Protein AF-A0A8H2VFP5-F1 (afdb_monomer_lite)

Organism: NCBI:txid61262

Foldseek 3Di:
DDDDDDDDDDDDDVVVVVVVVVVVVVVVVVVVVVVVLVVVVVVCVVPPLDFLVNVDVDLVVLLLVLLCLPVVLVVVLVVLVVVLVVCVVPDDPVVNVVSVVVSVVVVVVSVVVSVVCLDLVVVVVPDDLVLLLLLLVLLLVQLAEPDQQSQQVSLSVSCVVCVVVVHRDNRGGSVSSVVNLVVVVVVVVVVVVPPPDDDDDDDPDCVVVVVVVVVSVVVSVVSSVSSVVSHVVSHVVVCCVVCVVPDD

Structure (mmCIF, N/CA/C/O backbone):
data_AF-A0A8H2VFP5-F1
#
_entry.id   AF-A0A8H2VFP5-F1
#
loop_
_atom_site.group_PDB
_atom_site.id
_atom_site.type_symbol
_atom_site.label_atom_id
_atom_site.label_alt_id
_atom_site.label_comp_id
_atom_site.label_asym_id
_atom_site.label_entity_id
_atom_site.label_seq_id
_atom_site.pdbx_PDB_ins_code
_atom_site.Cartn_x
_atom_site.Cartn_y
_atom_site.Cartn_z
_atom_site.occupancy
_atom_site.B_iso_or_equiv
_atom_site.auth_seq_id
_atom_site.auth_comp_id
_atom_site.auth_asym_id
_atom_site.auth_atom_id
_atom_site.pdbx_PDB_model_num
ATOM 1 N N . MET A 1 1 ? -13.101 -4.170 85.183 1.00 39.44 1 MET A N 1
ATOM 2 C CA . MET A 1 1 ? -14.458 -3.636 84.950 1.00 39.44 1 MET A CA 1
ATOM 3 C C . MET A 1 1 ? -14.388 -2.781 83.682 1.00 39.44 1 MET A C 1
ATOM 5 O O . MET A 1 1 ? -13.974 -1.637 83.766 1.00 39.44 1 MET A O 1
ATOM 9 N N . LEU A 1 2 ? -14.623 -3.378 82.505 1.00 38.62 2 LEU A N 1
ATOM 10 C CA . LEU A 1 2 ? -14.540 -2.730 81.182 1.00 38.62 2 LEU A CA 1
ATOM 11 C C . LEU A 1 2 ? -15.666 -3.282 80.283 1.00 38.62 2 LEU A C 1
ATOM 13 O O . LEU A 1 2 ? -15.687 -4.472 79.986 1.00 38.62 2 LEU A O 1
ATOM 17 N N . GLN A 1 3 ? -16.590 -2.410 79.884 1.00 40.25 3 GLN A N 1
ATOM 18 C CA . GLN A 1 3 ? -17.643 -2.539 78.858 1.00 40.25 3 GLN A CA 1
ATOM 19 C C . GLN A 1 3 ? -17.802 -1.114 78.279 1.00 40.25 3 GLN A C 1
ATOM 21 O O . GLN A 1 3 ? -17.609 -0.165 79.032 1.00 40.25 3 GLN A O 1
ATOM 26 N N . HIS A 1 4 ? -18.133 -0.797 77.027 1.00 37.12 4 HIS A N 1
ATOM 27 C CA . HIS A 1 4 ? -18.522 -1.498 75.799 1.00 37.12 4 HIS A CA 1
ATOM 28 C C . HIS A 1 4 ? -18.382 -0.442 74.665 1.00 37.12 4 HIS A C 1
ATOM 30 O O . HIS A 1 4 ? -18.707 0.720 74.901 1.00 37.12 4 HIS A O 1
ATOM 36 N N . PHE A 1 5 ? -17.972 -0.809 73.444 1.00 35.81 5 PHE A N 1
ATOM 37 C CA . PHE A 1 5 ? -18.136 0.021 72.228 1.00 35.81 5 PHE A CA 1
ATOM 38 C C . PHE A 1 5 ? -19.158 -0.645 71.282 1.00 35.81 5 PHE A C 1
ATOM 40 O O . PHE A 1 5 ? -19.151 -1.878 71.203 1.00 35.81 5 PHE A O 1
ATOM 47 N N . PRO A 1 6 ? -20.020 0.107 70.562 1.00 47.69 6 PRO A N 1
ATOM 48 C CA . PRO A 1 6 ? -21.011 -0.468 69.656 1.00 47.69 6 PRO A CA 1
ATOM 49 C C . PRO A 1 6 ? -20.512 -0.600 68.206 1.00 47.69 6 PRO A C 1
ATOM 51 O O . PRO A 1 6 ? -19.750 0.217 67.693 1.00 47.69 6 PRO A O 1
ATOM 54 N N . SER A 1 7 ? -21.007 -1.656 67.558 1.00 43.38 7 SER A N 1
ATOM 55 C CA . SER A 1 7 ? -20.805 -2.062 66.163 1.00 43.38 7 SER A CA 1
ATOM 56 C C . SER A 1 7 ? -21.656 -1.234 65.190 1.00 43.38 7 SER A C 1
ATOM 58 O O . SER A 1 7 ? -22.862 -1.098 65.390 1.00 43.38 7 SER A O 1
ATOM 60 N N . ASN A 1 8 ? -21.049 -0.755 64.099 1.00 36.66 8 ASN A N 1
ATOM 61 C CA . ASN A 1 8 ? -21.721 -0.066 62.994 1.00 36.66 8 ASN A CA 1
ATOM 62 C C . ASN A 1 8 ? -21.822 -0.999 61.776 1.00 36.66 8 ASN A C 1
ATOM 64 O O . ASN A 1 8 ? -20.822 -1.304 61.128 1.00 36.66 8 ASN A O 1
ATOM 68 N N . HIS A 1 9 ? -23.039 -1.432 61.441 1.00 48.41 9 HIS A N 1
ATOM 69 C CA . HIS A 1 9 ? -23.325 -2.233 60.251 1.00 48.41 9 HIS A CA 1
ATOM 70 C C . HIS A 1 9 ? -24.479 -1.582 59.479 1.00 48.41 9 HIS A C 1
ATOM 72 O O . HIS A 1 9 ? -25.646 -1.764 59.819 1.00 48.41 9 HIS A O 1
ATOM 78 N N . LYS A 1 10 ? -24.147 -0.755 58.477 1.00 51.56 10 LYS A N 1
ATOM 79 C CA . LYS A 1 10 ? -25.115 -0.166 57.531 1.00 51.56 10 LYS A CA 1
ATOM 80 C C . LYS A 1 10 ? -24.419 0.390 56.276 1.00 51.56 10 LYS A C 1
ATOM 82 O O . LYS A 1 10 ? -24.431 1.586 56.030 1.00 51.56 10 LYS A O 1
ATOM 87 N N . ILE A 1 11 ? -23.788 -0.477 55.481 1.00 49.22 11 ILE A N 1
ATOM 88 C CA . ILE A 1 11 ? -23.289 -0.134 54.132 1.00 49.22 11 ILE A CA 1
ATOM 89 C C . ILE A 1 11 ? -23.421 -1.371 53.229 1.00 49.22 11 ILE A C 1
ATOM 91 O O . ILE A 1 11 ? -22.439 -2.048 52.962 1.00 49.22 11 ILE A O 1
ATOM 95 N N . THR A 1 12 ? -24.630 -1.743 52.801 1.00 55.09 12 THR A N 1
ATOM 96 C CA . THR A 1 12 ? -24.794 -2.862 51.838 1.00 55.09 12 THR A CA 1
ATOM 97 C C . THR A 1 12 ? -25.926 -2.693 50.823 1.00 55.09 12 THR A C 1
ATOM 99 O O . THR A 1 12 ? -26.028 -3.498 49.901 1.00 55.09 12 THR A O 1
ATOM 102 N N . THR A 1 13 ? -26.752 -1.648 50.910 1.00 52.16 13 THR A N 1
ATOM 103 C CA . THR A 1 13 ? -27.878 -1.450 49.978 1.00 52.16 13 THR A CA 1
ATOM 104 C C . THR A 1 13 ? -27.520 -0.602 48.755 1.00 52.16 13 THR A C 1
ATOM 106 O O . THR A 1 13 ? -27.843 -1.004 47.643 1.00 52.16 13 THR A O 1
ATOM 109 N N . HIS A 1 14 ? -26.745 0.480 48.900 1.00 44.78 14 HIS A N 1
ATOM 110 C CA . HIS A 1 14 ? -26.392 1.345 47.758 1.00 44.78 14 HIS A CA 1
ATOM 111 C C . HIS A 1 14 ? -25.425 0.719 46.739 1.00 44.78 14 HIS A C 1
ATOM 113 O O . HIS A 1 14 ? -25.418 1.104 45.572 1.00 44.78 14 HIS A O 1
ATOM 119 N N . GLN A 1 15 ? -24.632 -0.273 47.146 1.00 46.81 15 GLN A N 1
ATOM 120 C CA . GLN A 1 15 ? -23.657 -0.912 46.258 1.00 46.81 15 GLN A CA 1
ATOM 121 C C . GLN A 1 15 ? -24.295 -1.979 45.350 1.00 46.81 15 GLN A C 1
ATOM 123 O O . GLN A 1 15 ? -23.784 -2.249 44.268 1.00 46.81 15 GLN A O 1
ATOM 128 N N . LYS A 1 16 ? -25.439 -2.559 45.744 1.00 48.28 16 LYS A N 1
ATOM 129 C CA . LYS A 1 16 ? -26.161 -3.544 44.919 1.00 48.28 16 LYS A CA 1
ATOM 130 C C . LYS A 1 16 ? -26.950 -2.901 43.778 1.00 48.28 16 LYS A C 1
ATOM 132 O O . LYS A 1 16 ? -27.070 -3.502 42.716 1.00 48.28 16 LYS A O 1
ATOM 137 N N . GLU A 1 17 ? -27.433 -1.678 43.971 1.00 45.59 17 GLU A N 1
ATOM 138 C CA . GLU A 1 17 ? -28.228 -0.959 42.970 1.00 45.59 17 GLU A CA 1
ATOM 139 C C . GLU A 1 17 ? -27.354 -0.427 41.820 1.00 45.59 17 GLU A C 1
ATOM 141 O O . GLU A 1 17 ? -27.678 -0.619 40.651 1.00 45.59 17 GLU A O 1
ATOM 146 N N . GLN A 1 18 ? -26.162 0.094 42.136 1.00 45.50 18 GLN A N 1
ATOM 147 C CA . GLN A 1 18 ? -25.155 0.517 41.149 1.00 45.50 18 GLN A CA 1
ATOM 148 C C . GLN A 1 18 ? -24.670 -0.646 40.260 1.00 45.50 18 GLN A C 1
ATOM 150 O O . GLN A 1 18 ? -24.521 -0.493 39.049 1.00 45.50 18 GLN A O 1
ATOM 155 N N . VAL A 1 19 ? -24.484 -1.839 40.839 1.00 51.81 19 VAL A N 1
ATOM 156 C CA . VAL A 1 19 ? -24.064 -3.039 40.090 1.00 51.81 19 VAL A CA 1
ATOM 157 C C . VAL A 1 19 ? -25.188 -3.570 39.191 1.00 51.81 19 VAL A C 1
ATOM 159 O O . VAL A 1 19 ? -24.910 -4.090 38.112 1.00 51.81 19 VAL A O 1
ATOM 162 N N . SER A 1 20 ? -26.454 -3.411 39.588 1.00 48.25 20 SER A N 1
ATOM 163 C CA . SER A 1 20 ? -27.600 -3.813 38.763 1.00 48.25 20 SER A CA 1
ATOM 164 C C . SER A 1 20 ? -27.795 -2.896 37.550 1.00 48.25 20 SER A C 1
ATOM 166 O O . SER A 1 20 ? -28.119 -3.383 36.470 1.00 48.25 20 SER A O 1
ATOM 168 N N . ILE A 1 21 ? -27.546 -1.591 37.702 1.00 51.03 21 ILE A N 1
ATOM 169 C CA . ILE A 1 21 ? -27.658 -0.609 36.611 1.00 51.03 21 ILE A CA 1
ATOM 170 C C . ILE A 1 21 ? -26.512 -0.779 35.597 1.00 51.03 21 ILE A C 1
ATOM 172 O O . ILE A 1 21 ? -26.757 -0.766 34.392 1.00 51.03 21 ILE A O 1
ATOM 176 N N . MET A 1 22 ? -25.277 -1.044 36.051 1.00 46.91 22 MET A N 1
ATOM 177 C CA . MET A 1 22 ? -24.158 -1.334 35.137 1.00 46.91 22 MET A CA 1
ATOM 178 C C . MET A 1 22 ? -24.343 -2.639 34.348 1.00 46.91 22 MET A C 1
ATOM 180 O O . MET A 1 22 ? -23.910 -2.727 33.202 1.00 46.91 22 MET A O 1
ATOM 184 N N . ARG A 1 23 ? -25.000 -3.650 34.932 1.00 46.84 23 ARG A N 1
ATOM 185 C CA . ARG A 1 23 ? -25.252 -4.933 34.256 1.00 46.84 23 ARG A CA 1
ATOM 186 C C . ARG A 1 23 ? -26.380 -4.840 33.214 1.00 46.84 23 ARG A C 1
ATOM 188 O O . ARG A 1 23 ? -26.333 -5.563 32.226 1.00 46.84 23 ARG A O 1
ATOM 195 N N . GLY A 1 24 ? -27.340 -3.925 33.394 1.00 38.25 24 GLY A N 1
ATOM 196 C CA . GLY A 1 24 ? -28.383 -3.624 32.401 1.00 38.25 24 GLY A CA 1
ATOM 197 C C . GLY A 1 24 ? -27.848 -2.897 31.162 1.00 38.25 24 GLY A C 1
ATOM 198 O O . GLY A 1 24 ? -28.145 -3.299 30.041 1.00 38.25 24 GLY A O 1
ATOM 199 N N . LEU A 1 25 ? -26.965 -1.909 31.356 1.00 42.28 25 LEU A N 1
ATOM 200 C CA . LEU A 1 25 ? -26.347 -1.149 30.258 1.00 42.28 25 LEU A CA 1
ATOM 201 C C . LEU A 1 25 ? -25.412 -2.002 29.380 1.00 42.28 25 LEU A C 1
ATOM 203 O O . LEU A 1 25 ? -25.297 -1.753 28.182 1.00 42.28 25 LEU A O 1
ATOM 207 N N . GLY A 1 26 ? -24.776 -3.031 29.950 1.00 41.88 26 GLY A N 1
ATOM 208 C CA . GLY A 1 26 ? -23.944 -3.975 29.196 1.00 41.88 26 GLY A CA 1
ATOM 209 C C . GLY A 1 26 ? -24.741 -4.882 28.250 1.00 41.88 26 GLY A C 1
ATOM 210 O O . GLY A 1 26 ? -24.273 -5.164 27.149 1.00 41.88 26 GLY A O 1
ATOM 211 N N . HIS A 1 27 ? -25.951 -5.298 28.642 1.00 39.31 27 HIS A N 1
ATOM 212 C CA . HIS A 1 27 ? -26.815 -6.110 27.780 1.00 39.31 27 HIS A CA 1
ATOM 213 C C . HIS A 1 27 ? -27.454 -5.278 26.666 1.00 39.31 27 HIS A C 1
ATOM 215 O O . HIS A 1 27 ? -27.370 -5.671 25.507 1.00 39.31 27 HIS A O 1
ATOM 221 N N . GLU A 1 28 ? -27.964 -4.080 26.966 1.00 40.19 28 GLU A N 1
ATOM 222 C CA . GLU A 1 28 ? -28.538 -3.202 25.936 1.00 40.19 28 GLU A CA 1
ATOM 223 C C . GLU A 1 28 ? -27.498 -2.765 24.891 1.00 40.19 28 GLU A C 1
ATOM 225 O O . GLU A 1 28 ? -27.787 -2.753 23.695 1.00 40.19 28 GLU A O 1
ATOM 230 N N . GLN A 1 29 ? -26.258 -2.469 25.296 1.00 42.03 29 GLN A N 1
ATOM 231 C CA . GLN A 1 29 ? -25.208 -2.060 24.358 1.00 42.03 29 GLN A CA 1
ATOM 232 C C . GLN A 1 29 ? -24.648 -3.236 23.536 1.00 42.03 29 GLN A C 1
ATOM 234 O O . GLN A 1 29 ? -24.283 -3.047 22.374 1.00 42.03 29 GLN A O 1
ATOM 239 N N . SER A 1 30 ? -24.630 -4.452 24.095 1.00 42.50 30 SER A N 1
ATOM 240 C CA . SER A 1 30 ? -24.251 -5.672 23.369 1.00 42.50 30 SER A CA 1
ATOM 241 C C . SER A 1 30 ? -25.317 -6.090 22.354 1.00 42.50 30 SER A C 1
ATOM 243 O O . SER A 1 30 ? -24.980 -6.417 21.217 1.00 42.50 30 SER A O 1
ATOM 245 N N . ASP A 1 31 ? -26.596 -6.010 22.721 1.00 42.53 31 ASP A N 1
ATOM 246 C CA . ASP A 1 31 ? -27.710 -6.404 21.853 1.00 42.53 31 ASP A CA 1
ATOM 247 C C . ASP A 1 31 ? -27.933 -5.384 20.728 1.00 42.53 31 ASP A C 1
ATOM 249 O O . ASP A 1 31 ? -28.207 -5.757 19.586 1.00 42.53 31 ASP A O 1
ATOM 253 N N . THR A 1 32 ? -27.702 -4.096 21.001 1.00 47.38 32 THR A N 1
ATOM 254 C CA . THR A 1 32 ? -27.737 -3.043 19.973 1.00 47.38 32 THR A CA 1
ATOM 255 C C . THR A 1 32 ? -26.552 -3.155 19.010 1.00 47.38 32 THR A C 1
ATOM 257 O O . THR A 1 32 ? -26.725 -2.965 17.809 1.00 47.38 32 THR A O 1
ATOM 260 N N . SER A 1 33 ? -25.360 -3.524 19.499 1.00 51.31 33 SER A N 1
ATOM 261 C CA . SER A 1 33 ? -24.173 -3.741 18.660 1.00 51.31 33 SER A CA 1
ATOM 262 C C . SER A 1 33 ? -24.307 -4.996 17.793 1.00 51.31 33 SER A C 1
ATOM 264 O O . SER A 1 33 ? -24.060 -4.938 16.593 1.00 51.31 33 SER A O 1
ATOM 266 N N . ALA A 1 34 ? -24.793 -6.109 18.352 1.00 50.34 34 ALA A N 1
ATOM 267 C CA . ALA A 1 34 ? -25.038 -7.341 17.604 1.00 50.34 34 ALA A CA 1
ATOM 268 C C . ALA A 1 34 ? -26.151 -7.172 16.556 1.00 50.34 34 ALA A C 1
ATOM 270 O O . ALA A 1 34 ? -26.013 -7.646 15.430 1.00 50.34 34 ALA A O 1
ATOM 271 N N . SER A 1 35 ? -27.223 -6.447 16.890 1.00 45.66 35 SER A N 1
ATOM 272 C CA . SER A 1 35 ? -28.327 -6.167 15.965 1.00 45.66 35 SER A CA 1
ATOM 273 C C . SER A 1 35 ? -27.927 -5.169 14.869 1.00 45.66 35 SER A C 1
ATOM 275 O O . SER A 1 35 ? -28.267 -5.368 13.705 1.00 45.66 35 SER A O 1
ATOM 277 N N . ALA A 1 36 ? -27.113 -4.154 15.186 1.00 54.25 36 ALA A N 1
ATOM 278 C CA . ALA A 1 36 ? -26.527 -3.254 14.188 1.00 54.25 36 ALA A CA 1
ATOM 279 C C . ALA A 1 36 ? -25.506 -3.969 13.284 1.00 54.25 36 ALA A C 1
ATOM 281 O O . ALA A 1 36 ? -25.484 -3.735 12.076 1.00 54.25 36 ALA A O 1
ATOM 282 N N . MET A 1 37 ? -24.702 -4.881 13.840 1.00 54.56 37 MET A N 1
ATOM 283 C CA . MET A 1 37 ? -23.736 -5.697 13.102 1.00 54.56 37 MET A CA 1
ATOM 284 C C . MET A 1 37 ? -24.444 -6.669 12.151 1.00 54.56 37 MET A C 1
ATOM 286 O O . MET A 1 37 ? -24.046 -6.760 10.990 1.00 54.56 37 MET A O 1
ATOM 290 N N . LEU A 1 38 ? -25.529 -7.316 12.601 1.00 43.72 38 LEU A N 1
ATOM 291 C CA . LEU A 1 38 ? -26.384 -8.195 11.795 1.00 43.72 38 LEU A CA 1
ATOM 292 C C . LEU A 1 38 ? -27.136 -7.417 10.702 1.00 43.72 38 LEU A C 1
ATOM 294 O O . LEU A 1 38 ? -27.197 -7.849 9.556 1.00 43.72 38 LEU A O 1
ATOM 298 N N . HIS A 1 39 ? -27.671 -6.239 11.028 1.00 42.06 39 HIS A N 1
ATOM 299 C CA . HIS A 1 39 ? -28.357 -5.374 10.068 1.00 42.06 39 HIS A CA 1
ATOM 300 C C . HIS A 1 39 ? -27.394 -4.822 9.005 1.00 42.06 39 HIS A C 1
ATOM 302 O O . HIS A 1 39 ? -27.760 -4.721 7.834 1.00 42.06 39 HIS A O 1
ATOM 308 N N . ASN A 1 40 ? -26.146 -4.518 9.371 1.00 56.50 40 ASN A N 1
ATOM 309 C CA . ASN A 1 40 ? -25.119 -4.113 8.414 1.00 56.50 40 ASN A CA 1
ATOM 310 C C . ASN A 1 40 ? -24.635 -5.285 7.556 1.00 56.50 40 ASN A C 1
ATOM 312 O O . ASN A 1 40 ? -24.462 -5.081 6.362 1.00 56.50 40 ASN A O 1
ATOM 316 N N . THR A 1 41 ? -24.486 -6.500 8.102 1.00 51.50 41 THR A N 1
ATOM 317 C CA . THR A 1 41 ? -24.143 -7.702 7.306 1.00 51.50 41 THR A CA 1
ATOM 318 C C . THR A 1 41 ? -25.263 -8.104 6.347 1.00 51.50 41 THR A C 1
ATOM 320 O O . THR A 1 41 ? -24.983 -8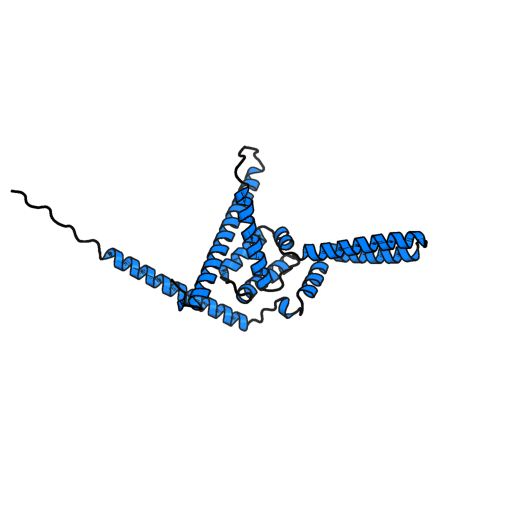.423 5.196 1.00 51.50 41 THR A O 1
ATOM 323 N N . LEU A 1 42 ? -26.529 -8.012 6.767 1.00 50.56 42 LEU A N 1
ATOM 324 C CA . LEU A 1 42 ? -27.688 -8.289 5.908 1.00 50.56 42 LEU A CA 1
ATOM 325 C C . LEU A 1 42 ? -27.883 -7.227 4.816 1.00 50.56 42 LEU A C 1
ATOM 327 O O . LEU A 1 42 ? -28.241 -7.560 3.689 1.00 50.56 42 LEU A O 1
ATOM 331 N N . ASN A 1 43 ? -27.606 -5.950 5.102 1.00 47.47 43 ASN A N 1
ATOM 332 C CA . ASN A 1 43 ? -27.579 -4.915 4.061 1.00 47.47 43 ASN A CA 1
ATOM 333 C C . ASN A 1 43 ? -26.347 -5.026 3.142 1.00 47.47 43 ASN A C 1
ATOM 335 O O . ASN A 1 43 ? -26.414 -4.599 1.986 1.00 47.47 43 ASN A O 1
ATOM 339 N N . LEU A 1 44 ? -25.253 -5.631 3.618 1.00 52.00 44 LEU A N 1
ATOM 340 C CA . LEU A 1 44 ? -24.060 -5.955 2.829 1.00 52.00 44 LEU A CA 1
ATOM 341 C C . LEU A 1 44 ? -24.332 -7.025 1.772 1.00 52.00 44 LEU A C 1
ATOM 343 O O . LEU A 1 44 ? -23.854 -6.921 0.649 1.00 52.00 44 LEU A O 1
ATOM 347 N N . GLU A 1 45 ? -25.119 -8.040 2.125 1.00 48.03 45 GLU A N 1
ATOM 348 C CA . GLU A 1 45 ? -25.533 -9.087 1.188 1.00 48.03 45 GLU A CA 1
ATOM 349 C C . GLU A 1 45 ? -26.477 -8.526 0.108 1.00 48.03 45 GLU A C 1
ATOM 351 O O . GLU A 1 45 ? -26.445 -8.954 -1.045 1.00 48.03 45 GLU A O 1
ATOM 356 N N . ASN A 1 46 ? -27.268 -7.502 0.456 1.00 43.34 46 ASN A N 1
ATOM 357 C CA . ASN A 1 46 ? -28.283 -6.910 -0.420 1.00 43.34 46 ASN A CA 1
ATOM 358 C C . ASN A 1 46 ? -27.766 -5.765 -1.315 1.00 43.34 46 ASN A C 1
ATOM 360 O O . ASN A 1 46 ? -28.412 -5.400 -2.299 1.00 43.34 46 ASN A O 1
ATOM 364 N N . SER A 1 47 ? -26.600 -5.198 -1.006 1.00 46.84 47 SER A N 1
ATOM 365 C CA . SER A 1 47 ? -25.895 -4.242 -1.860 1.00 46.84 47 SER A CA 1
ATOM 366 C C . SER A 1 47 ? -24.596 -4.893 -2.299 1.00 46.84 47 SER A C 1
ATOM 368 O O . SER A 1 47 ? -23.633 -4.893 -1.555 1.00 46.84 47 SER A O 1
ATOM 370 N N . THR A 1 48 ? -24.565 -5.497 -3.490 1.00 59.06 48 THR A N 1
ATOM 371 C CA . THR A 1 48 ? -23.379 -6.200 -4.011 1.00 59.06 48 THR A CA 1
ATOM 372 C C . THR A 1 48 ? -22.155 -5.281 -4.023 1.00 59.06 48 THR A C 1
ATOM 374 O O . THR A 1 48 ? -21.923 -4.555 -4.996 1.00 59.06 48 THR A O 1
ATOM 377 N N . ILE A 1 49 ? -21.395 -5.295 -2.931 1.00 67.94 49 ILE A N 1
ATOM 378 C CA . ILE A 1 49 ? -20.118 -4.617 -2.789 1.00 67.94 49 ILE A CA 1
ATOM 379 C C . ILE A 1 49 ? -19.184 -5.291 -3.780 1.00 67.94 49 ILE A C 1
ATOM 381 O O . ILE A 1 49 ? -18.933 -6.485 -3.680 1.00 67.94 49 ILE A O 1
ATOM 385 N N . LYS A 1 50 ? -18.719 -4.536 -4.776 1.00 80.25 50 LYS A N 1
ATOM 386 C CA . LYS A 1 50 ? -17.765 -5.041 -5.765 1.00 80.25 50 LYS A CA 1
ATOM 387 C C . LYS A 1 50 ? -16.371 -4.601 -5.366 1.00 80.25 50 LYS A C 1
ATOM 389 O O . LYS A 1 50 ? -16.006 -3.442 -5.580 1.00 80.25 50 LYS A O 1
ATOM 394 N N . LEU A 1 51 ? -15.600 -5.518 -4.802 1.00 85.81 51 LEU A N 1
ATOM 395 C CA . LEU A 1 51 ? -14.183 -5.315 -4.549 1.00 85.81 51 LEU A CA 1
ATOM 396 C C . LEU A 1 51 ? -13.361 -5.660 -5.805 1.00 85.81 51 LEU A C 1
ATOM 398 O O . LEU A 1 51 ? -13.829 -6.355 -6.716 1.00 85.81 51 LEU A O 1
ATOM 402 N N . PRO A 1 52 ? -12.104 -5.191 -5.892 1.00 84.81 52 PRO A N 1
ATOM 403 C CA . PRO A 1 52 ? -11.187 -5.603 -6.945 1.00 84.81 52 PRO A CA 1
ATOM 404 C C . PRO A 1 52 ? -11.022 -7.121 -7.038 1.00 84.81 52 PRO A C 1
ATOM 406 O O . PRO A 1 52 ? -10.867 -7.629 -8.147 1.00 84.81 52 PRO A O 1
ATOM 409 N N . CYS A 1 53 ? -11.112 -7.846 -5.919 1.00 85.56 53 CYS A N 1
ATOM 410 C CA . CYS A 1 53 ? -11.069 -9.307 -5.900 1.00 85.56 53 CYS A CA 1
ATOM 411 C C . CYS A 1 53 ? -12.216 -9.986 -6.666 1.00 85.56 53 CYS A C 1
ATOM 413 O O . CYS A 1 53 ? -12.014 -11.080 -7.190 1.00 85.56 53 CYS A O 1
ATOM 415 N N . ASP A 1 54 ? -13.365 -9.323 -6.820 1.00 85.38 54 ASP A N 1
ATOM 416 C CA . ASP A 1 54 ? -14.502 -9.846 -7.589 1.00 85.38 54 ASP A CA 1
ATOM 417 C C . ASP A 1 54 ? -14.337 -9.619 -9.095 1.00 85.38 54 ASP A C 1
ATOM 419 O O . ASP A 1 54 ? -14.916 -10.323 -9.922 1.00 85.38 54 ASP A O 1
ATOM 423 N N . THR A 1 55 ? -13.554 -8.604 -9.470 1.00 84.12 55 THR A N 1
ATOM 424 C CA . THR A 1 55 ? -13.337 -8.221 -10.873 1.00 84.12 55 THR A CA 1
ATOM 425 C C . THR A 1 55 ? -12.083 -8.873 -11.446 1.00 84.12 55 THR A C 1
ATOM 427 O O . THR A 1 55 ? -12.060 -9.318 -12.594 1.00 84.12 55 THR A O 1
ATOM 430 N N . PHE A 1 56 ? -11.015 -8.926 -10.656 1.00 84.50 56 PHE A N 1
ATOM 431 C CA . PHE A 1 56 ? -9.736 -9.486 -11.051 1.00 84.50 56 PHE A CA 1
ATOM 432 C C . PHE A 1 56 ? -9.579 -10.869 -10.435 1.00 84.50 56 PHE A C 1
ATOM 434 O O . PHE A 1 56 ? -9.659 -11.040 -9.231 1.00 84.50 56 PHE A O 1
ATOM 441 N N . ARG A 1 57 ? -9.265 -11.869 -11.262 1.00 84.62 57 ARG A N 1
ATOM 442 C CA . ARG A 1 57 ? -9.011 -13.236 -10.779 1.00 84.62 57 ARG A CA 1
ATOM 443 C C . ARG A 1 57 ? -7.706 -13.361 -9.977 1.00 84.62 57 ARG 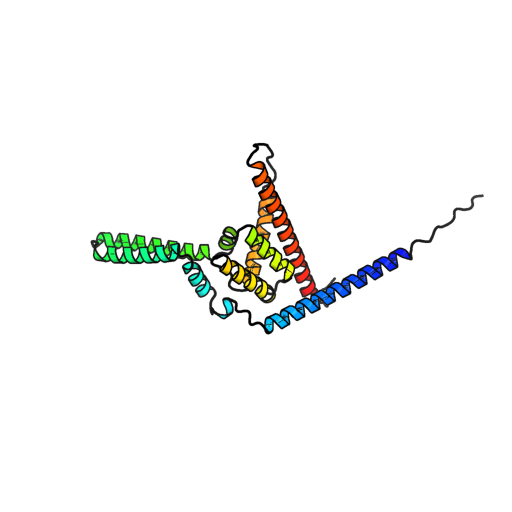A C 1
ATOM 445 O O . ARG A 1 57 ? -7.518 -14.335 -9.257 1.00 84.62 57 ARG A O 1
ATOM 452 N N . SER A 1 58 ? -6.772 -12.426 -10.152 1.00 87.38 58 SER A N 1
ATOM 453 C CA . SER A 1 58 ? -5.438 -12.484 -9.551 1.00 87.38 58 SER A CA 1
ATOM 454 C C . SER A 1 58 ? -5.009 -11.135 -8.986 1.00 87.38 58 SER A C 1
ATOM 456 O O . SER A 1 58 ? -5.037 -10.118 -9.689 1.00 87.38 58 SER A O 1
ATOM 458 N N . ARG A 1 59 ? -4.477 -11.167 -7.754 1.00 85.56 59 ARG A N 1
ATOM 459 C CA . ARG A 1 59 ? -3.802 -10.032 -7.101 1.00 85.56 59 ARG A CA 1
ATOM 460 C C . ARG A 1 59 ? -2.670 -9.468 -7.958 1.00 85.56 59 ARG A C 1
ATOM 462 O O . ARG A 1 59 ? -2.450 -8.262 -7.971 1.00 85.56 59 ARG A O 1
ATOM 469 N N . PHE A 1 60 ? -1.958 -10.323 -8.693 1.00 83.50 60 PHE A N 1
ATOM 470 C CA . PHE A 1 60 ? -0.847 -9.897 -9.544 1.00 83.50 60 PHE A CA 1
ATOM 471 C C . PHE A 1 60 ? -1.324 -9.029 -10.711 1.00 83.50 60 PHE A C 1
ATOM 473 O O . PHE A 1 60 ? -0.762 -7.965 -10.958 1.00 83.50 60 PHE A O 1
ATOM 480 N N . THR A 1 61 ? -2.398 -9.444 -11.388 1.00 86.69 61 THR A N 1
ATOM 481 C CA . THR A 1 61 ? -2.989 -8.671 -12.488 1.00 86.69 61 THR A CA 1
ATOM 482 C C . THR A 1 61 ? -3.480 -7.316 -11.997 1.00 86.69 61 THR A C 1
ATOM 484 O O . THR A 1 61 ? -3.185 -6.305 -12.629 1.00 86.69 61 THR A O 1
ATOM 487 N N . PHE A 1 62 ? -4.158 -7.283 -10.848 1.00 88.69 62 PHE A N 1
ATOM 488 C CA . PHE A 1 62 ? -4.590 -6.030 -10.236 1.00 88.69 62 PHE A CA 1
ATOM 489 C C . PHE A 1 62 ? -3.406 -5.103 -9.933 1.00 88.69 62 PHE A C 1
ATOM 491 O O . PHE A 1 62 ? -3.406 -3.960 -10.374 1.00 88.69 62 PHE A O 1
ATOM 498 N N . ARG A 1 63 ? -2.350 -5.608 -9.282 1.00 85.88 63 ARG A N 1
ATOM 499 C CA . ARG A 1 63 ? -1.141 -4.827 -8.961 1.00 85.88 63 ARG A CA 1
ATOM 500 C C . ARG A 1 63 ? -0.449 -4.251 -10.197 1.00 85.88 63 ARG A C 1
ATOM 502 O O . ARG A 1 63 ? -0.002 -3.105 -10.174 1.00 85.88 63 ARG A O 1
ATOM 509 N N . ILE A 1 64 ? -0.380 -5.014 -11.289 1.00 84.00 64 ILE A N 1
ATOM 510 C CA . ILE A 1 64 ? 0.140 -4.506 -12.565 1.00 84.00 64 ILE A CA 1
ATOM 511 C C . ILE A 1 64 ? -0.737 -3.362 -13.073 1.00 84.00 64 ILE A C 1
ATOM 513 O O . ILE A 1 64 ? -0.222 -2.291 -13.384 1.00 84.00 64 ILE A O 1
ATOM 517 N N . VAL A 1 65 ? -2.054 -3.565 -13.135 1.00 86.44 65 VAL A N 1
ATOM 518 C CA . VAL A 1 65 ? -2.992 -2.541 -13.616 1.00 86.44 65 VAL A CA 1
ATOM 519 C C . VAL A 1 65 ? -2.885 -1.269 -12.774 1.00 86.44 65 VAL A C 1
ATOM 521 O O . VAL A 1 65 ? -2.773 -0.183 -13.338 1.00 86.44 65 VAL A O 1
ATOM 524 N N . THR A 1 66 ? -2.831 -1.393 -11.448 1.00 85.06 66 THR A N 1
ATOM 525 C CA . THR A 1 66 ? -2.646 -0.266 -10.527 1.00 85.06 66 THR A CA 1
ATOM 526 C C . THR A 1 66 ? -1.307 0.439 -10.749 1.00 85.06 66 THR A C 1
ATOM 528 O O . THR A 1 66 ? -1.269 1.667 -10.785 1.00 85.06 66 THR A O 1
ATOM 531 N N . ALA A 1 67 ? -0.213 -0.289 -10.996 1.00 82.75 67 ALA A N 1
ATOM 532 C CA . ALA A 1 67 ? 1.070 0.332 -11.335 1.00 82.75 67 ALA A CA 1
ATOM 533 C C . ALA A 1 67 ? 1.006 1.142 -12.643 1.00 82.75 67 ALA A C 1
ATOM 535 O O . ALA A 1 67 ? 1.593 2.220 -12.749 1.00 82.75 67 ALA A O 1
ATOM 536 N N . PHE A 1 68 ? 0.249 0.676 -13.635 1.00 81.75 68 PHE A N 1
ATOM 537 C CA . PHE A 1 68 ? 0.050 1.408 -14.888 1.00 81.75 68 PHE A CA 1
ATOM 538 C C . PHE A 1 68 ? -0.870 2.631 -14.757 1.00 81.75 68 PHE A C 1
ATOM 540 O O . PHE A 1 68 ? -0.837 3.507 -15.621 1.00 81.75 68 PHE A O 1
ATOM 547 N N . GLN A 1 69 ? -1.635 2.764 -13.668 1.00 83.06 69 GLN A N 1
ATOM 548 C CA . GLN A 1 69 ? -2.396 3.990 -13.391 1.00 83.06 69 GLN A CA 1
ATOM 549 C C . GLN A 1 69 ? -1.491 5.175 -13.021 1.00 83.06 69 GLN A C 1
ATOM 551 O O . GLN A 1 69 ? -1.912 6.332 -13.132 1.00 83.06 69 GLN A O 1
ATOM 556 N N . TYR A 1 70 ? -0.227 4.932 -12.652 1.00 82.88 70 TYR A N 1
ATOM 557 C CA . TYR A 1 70 ? 0.768 5.993 -12.535 1.00 82.88 70 TYR A CA 1
ATOM 558 C C . TYR A 1 70 ? 1.137 6.506 -13.934 1.00 82.88 70 TYR A C 1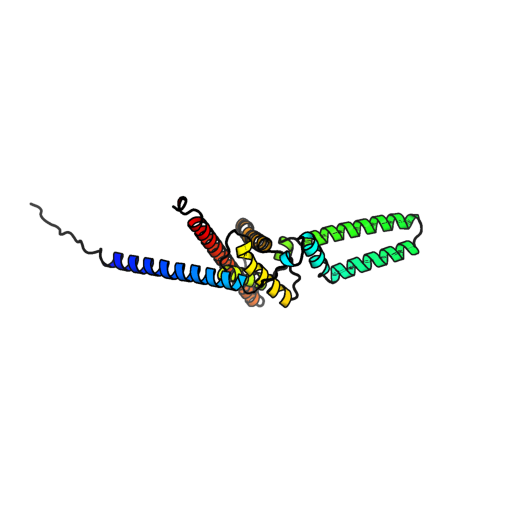
ATOM 560 O O . TYR A 1 70 ? 2.065 6.014 -14.573 1.00 82.88 70 TYR A O 1
ATOM 568 N N . LYS A 1 71 ? 0.417 7.536 -14.401 1.00 83.00 71 LYS A N 1
ATOM 569 C CA . LYS A 1 71 ? 0.552 8.132 -15.747 1.00 83.00 71 LYS A CA 1
ATOM 570 C C . LYS A 1 71 ? 2.006 8.383 -16.162 1.00 83.00 71 LYS A C 1
ATOM 572 O O . LYS A 1 71 ? 2.377 8.086 -17.290 1.00 83.00 71 LYS A O 1
ATOM 577 N N . TRP A 1 72 ? 2.831 8.884 -15.243 1.00 81.94 72 TRP A N 1
ATOM 578 C CA . TRP A 1 72 ? 4.254 9.140 -15.488 1.00 81.94 72 TRP A CA 1
ATOM 579 C C . TRP A 1 72 ? 5.068 7.868 -15.708 1.00 81.94 72 TRP A C 1
ATOM 581 O O . TRP A 1 72 ? 5.929 7.844 -16.581 1.00 81.94 72 TRP A O 1
ATOM 591 N N . PHE A 1 73 ? 4.777 6.806 -14.956 1.00 83.75 73 PHE A N 1
ATOM 592 C CA . PHE A 1 73 ? 5.431 5.513 -15.124 1.00 83.75 73 PHE A CA 1
ATOM 593 C C . PHE A 1 73 ? 5.037 4.873 -16.459 1.00 83.75 73 PHE A C 1
ATOM 595 O O . PHE A 1 73 ? 5.911 4.490 -17.232 1.00 83.75 73 PHE A O 1
ATOM 602 N N . ALA A 1 74 ? 3.739 4.844 -16.777 1.00 85.81 74 ALA A N 1
ATOM 603 C CA . ALA A 1 74 ? 3.242 4.310 -18.045 1.00 85.81 74 ALA A CA 1
ATOM 604 C C . ALA A 1 74 ? 3.810 5.070 -19.257 1.00 85.81 74 ALA A C 1
ATOM 606 O O . ALA A 1 74 ? 4.276 4.452 -20.215 1.00 85.81 74 ALA A O 1
ATOM 607 N N . LEU A 1 75 ? 3.828 6.407 -19.195 1.00 89.00 75 LEU A N 1
ATOM 608 C CA . LEU A 1 75 ? 4.398 7.249 -20.245 1.00 89.00 75 LEU A CA 1
ATOM 609 C C . LEU A 1 75 ? 5.912 7.041 -20.376 1.00 89.00 75 LEU A C 1
ATOM 611 O O . LEU A 1 75 ? 6.409 6.884 -21.485 1.00 89.00 75 LEU A O 1
ATOM 615 N N . SER A 1 76 ? 6.642 7.000 -19.258 1.00 87.12 76 SER A N 1
ATOM 616 C CA . SER A 1 76 ? 8.088 6.754 -19.251 1.00 87.12 76 SER A CA 1
ATOM 617 C C . SER A 1 76 ? 8.437 5.392 -19.856 1.00 87.12 76 SER A C 1
ATOM 619 O O . SER A 1 76 ? 9.344 5.307 -20.686 1.00 87.12 76 SER A O 1
ATOM 621 N N . TRP A 1 77 ? 7.680 4.348 -19.511 1.00 88.06 77 TRP A N 1
ATOM 622 C CA . TRP A 1 77 ? 7.870 3.005 -20.050 1.00 88.06 77 TRP A CA 1
ATOM 623 C C . TRP A 1 77 ? 7.616 2.949 -21.561 1.00 88.06 77 TRP A C 1
ATOM 625 O O . TRP A 1 77 ? 8.438 2.411 -22.304 1.00 88.06 77 TRP A O 1
ATOM 635 N N . LEU A 1 78 ? 6.536 3.582 -22.033 1.00 90.38 78 LEU A N 1
ATOM 636 C CA . LEU A 1 78 ? 6.230 3.677 -23.461 1.00 90.38 78 LEU A CA 1
ATOM 637 C C . LEU A 1 78 ? 7.314 4.453 -24.225 1.00 90.38 78 LEU A C 1
ATOM 639 O O . LEU A 1 78 ? 7.786 3.992 -25.262 1.00 90.38 78 LEU A O 1
ATOM 643 N N . CYS A 1 79 ? 7.749 5.602 -23.700 1.00 90.25 79 CYS A N 1
ATOM 644 C CA . CYS A 1 79 ? 8.819 6.399 -24.299 1.00 90.25 79 CYS A CA 1
ATOM 645 C C . CYS A 1 79 ? 10.137 5.619 -24.371 1.00 90.25 79 CYS A C 1
ATOM 647 O O . CYS A 1 79 ? 10.815 5.668 -25.394 1.00 90.25 79 CYS A O 1
ATOM 649 N N . SER A 1 80 ? 10.488 4.867 -23.323 1.00 89.50 80 SER A N 1
ATOM 650 C CA . SER A 1 80 ? 11.685 4.019 -23.314 1.00 89.50 80 SER A CA 1
ATOM 651 C C . SER A 1 80 ? 11.636 2.956 -24.414 1.00 89.50 80 SER A C 1
ATOM 653 O O . SER A 1 80 ? 12.631 2.757 -25.111 1.00 89.50 80 SER A O 1
ATOM 655 N N . LEU A 1 81 ? 10.475 2.327 -24.623 1.00 89.75 81 LEU A N 1
ATOM 656 C CA . LEU A 1 81 ? 10.278 1.335 -25.678 1.00 89.75 81 LEU A CA 1
ATOM 657 C C . LEU A 1 81 ? 10.392 1.953 -27.079 1.00 89.75 81 LEU A C 1
ATOM 659 O O . LEU A 1 81 ? 11.086 1.407 -27.933 1.00 89.75 81 LEU A O 1
ATOM 663 N N . VAL A 1 82 ? 9.769 3.111 -27.313 1.00 91.25 82 VAL A N 1
ATOM 664 C CA . VAL A 1 82 ? 9.860 3.812 -28.606 1.00 91.25 82 VAL A CA 1
ATOM 665 C C . VAL A 1 82 ? 11.300 4.228 -28.903 1.00 91.25 82 VAL A C 1
ATOM 667 O O . VAL A 1 82 ? 11.790 3.985 -30.00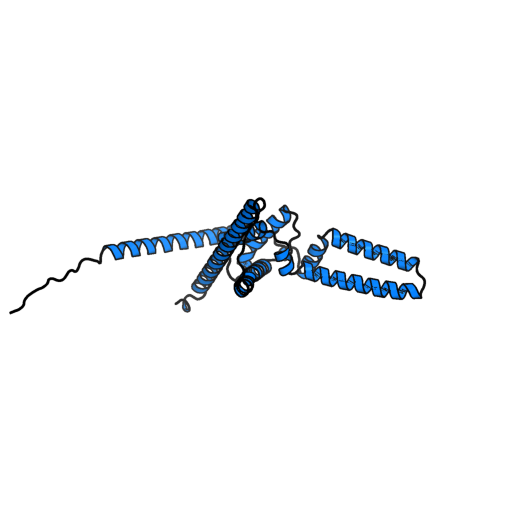3 1.00 91.25 82 VAL A O 1
ATOM 670 N N . LEU A 1 83 ? 12.003 4.803 -27.922 1.00 89.06 83 LEU A N 1
ATOM 671 C CA . LEU A 1 83 ? 13.409 5.176 -28.074 1.00 89.06 83 LEU A CA 1
ATOM 672 C C . LEU A 1 83 ? 14.271 3.956 -28.394 1.00 89.06 83 LEU A C 1
ATOM 674 O O . LEU A 1 83 ? 15.077 4.017 -29.318 1.00 89.06 83 LEU A O 1
ATOM 678 N N . PHE A 1 84 ? 14.070 2.840 -27.692 1.00 89.75 84 PHE A N 1
ATOM 679 C CA . PHE A 1 84 ? 14.792 1.601 -27.962 1.00 89.75 84 PHE A CA 1
ATOM 680 C C . PHE A 1 84 ? 14.609 1.129 -29.411 1.00 89.75 84 PHE A C 1
ATOM 682 O O . PHE A 1 84 ? 15.596 0.831 -30.080 1.00 89.75 84 PHE A O 1
ATOM 689 N N . LEU A 1 85 ? 13.376 1.131 -29.928 1.00 88.50 85 LEU A N 1
ATOM 690 C CA . LEU A 1 85 ? 13.098 0.746 -31.315 1.00 88.50 85 LEU A CA 1
ATOM 691 C C . LEU A 1 85 ? 13.752 1.695 -32.329 1.00 88.50 85 LEU A C 1
ATOM 693 O O . LEU A 1 85 ? 14.339 1.231 -33.304 1.00 88.50 85 LEU A O 1
ATOM 697 N N . LEU A 1 86 ? 13.698 3.009 -32.090 1.00 87.44 86 LEU A N 1
ATOM 698 C CA . LEU A 1 86 ? 14.357 3.997 -32.952 1.00 87.44 86 LEU A CA 1
ATOM 699 C C . LEU A 1 86 ? 15.878 3.810 -32.965 1.00 87.44 86 LEU A C 1
ATOM 701 O O . LEU A 1 86 ? 16.500 3.877 -34.025 1.00 87.44 86 LEU A O 1
ATOM 705 N N . PHE A 1 87 ? 16.474 3.523 -31.807 1.00 86.56 87 PHE A N 1
ATOM 706 C CA . PHE A 1 87 ? 17.907 3.277 -31.703 1.00 86.56 87 PHE A CA 1
ATOM 707 C C . PHE A 1 87 ? 18.342 2.012 -32.445 1.00 86.56 87 PHE A C 1
ATOM 709 O O . PHE A 1 87 ? 19.390 2.051 -33.084 1.00 86.56 87 PHE A O 1
ATOM 716 N N . GLN A 1 88 ? 17.542 0.940 -32.433 1.00 84.38 88 GLN A N 1
ATOM 717 C CA . GLN A 1 88 ? 17.849 -0.290 -33.178 1.00 84.38 88 GLN A CA 1
ATOM 718 C C . GLN A 1 88 ? 17.901 -0.074 -34.699 1.00 84.38 88 GLN A C 1
ATOM 720 O O . GLN A 1 88 ? 18.652 -0.756 -35.387 1.00 84.38 88 GLN A O 1
ATOM 725 N N . ILE A 1 89 ? 17.131 0.882 -35.233 1.00 83.50 89 ILE A N 1
ATOM 726 C CA . ILE A 1 89 ? 17.102 1.180 -36.675 1.00 83.50 89 ILE A CA 1
ATOM 727 C C . ILE A 1 89 ? 18.348 1.964 -37.119 1.00 83.50 89 ILE A C 1
ATOM 729 O O . ILE A 1 89 ? 18.824 1.791 -38.237 1.00 83.50 89 ILE A O 1
ATOM 733 N N . VAL A 1 90 ? 18.863 2.849 -36.262 1.00 83.81 90 VAL A N 1
ATOM 734 C CA . VAL A 1 90 ? 19.925 3.811 -36.615 1.00 83.81 90 VAL A CA 1
ATOM 735 C C . VAL A 1 90 ? 21.331 3.293 -36.285 1.00 83.81 90 VAL A C 1
ATOM 737 O O . VAL A 1 90 ? 22.318 3.777 -36.838 1.00 83.81 90 VAL A O 1
ATOM 740 N N . SER A 1 91 ? 21.446 2.336 -35.366 1.00 80.19 91 SER A N 1
ATOM 741 C CA . SER A 1 91 ? 22.713 2.035 -34.699 1.00 80.19 91 SER A CA 1
ATOM 742 C C . SER A 1 91 ? 23.519 0.914 -35.365 1.00 80.19 91 SER A C 1
ATOM 744 O O . SER A 1 91 ? 22.988 -0.053 -35.911 1.00 80.19 91 SER A O 1
ATOM 746 N N . ASN A 1 92 ? 24.844 1.062 -35.296 1.00 81.25 92 ASN A N 1
ATOM 747 C CA . ASN A 1 92 ? 25.826 0.113 -35.824 1.00 81.25 92 ASN A CA 1
ATOM 748 C C . ASN A 1 92 ? 25.921 -1.147 -34.932 1.00 81.25 92 ASN A C 1
ATOM 750 O O . ASN A 1 92 ? 25.611 -1.078 -33.740 1.00 81.25 92 ASN A O 1
ATOM 754 N N . GLU A 1 93 ? 26.402 -2.281 -35.460 1.00 79.75 93 GLU A N 1
ATOM 755 C CA . GLU A 1 93 ? 26.337 -3.597 -34.781 1.00 79.75 93 GLU A CA 1
ATOM 756 C C . GLU A 1 93 ? 26.890 -3.614 -33.340 1.00 79.75 93 GLU A C 1
ATOM 758 O O . GLU A 1 93 ? 26.311 -4.245 -32.456 1.00 79.75 93 GLU A O 1
ATOM 763 N N . THR A 1 94 ? 27.970 -2.880 -33.060 1.00 77.62 94 THR A N 1
ATOM 764 C CA . THR A 1 94 ? 28.577 -2.810 -31.718 1.00 77.62 94 THR A CA 1
ATOM 765 C C . THR A 1 94 ? 27.796 -1.930 -30.738 1.00 77.62 94 THR A C 1
ATOM 767 O O . THR A 1 94 ? 27.732 -2.239 -29.547 1.00 77.62 94 THR A O 1
ATOM 770 N N . ALA A 1 95 ? 27.156 -0.862 -31.218 1.00 82.50 95 ALA A N 1
ATOM 771 C CA . ALA A 1 95 ? 26.303 -0.003 -30.397 1.00 82.50 95 ALA A CA 1
ATOM 772 C C . ALA A 1 95 ? 24.994 -0.714 -30.012 1.00 82.50 95 ALA A C 1
ATOM 77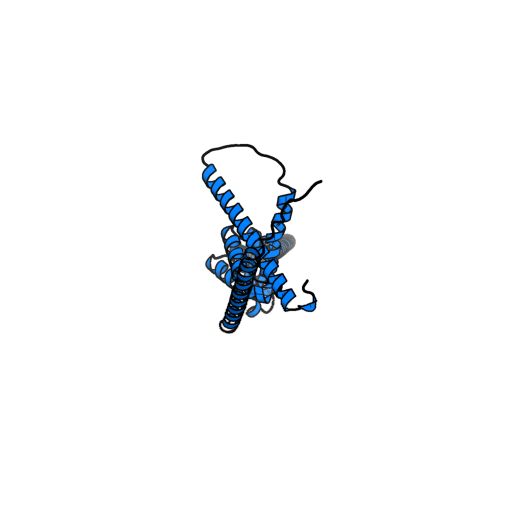4 O O . ALA A 1 95 ? 24.497 -0.524 -28.901 1.00 82.50 95 ALA A O 1
ATOM 775 N N . ASN A 1 96 ? 24.489 -1.601 -30.876 1.00 84.94 96 ASN A N 1
ATOM 776 C CA . ASN A 1 96 ? 23.257 -2.362 -30.638 1.00 84.94 96 ASN A CA 1
ATOM 777 C C . ASN A 1 96 ? 23.340 -3.244 -29.388 1.00 84.94 96 ASN A C 1
ATOM 779 O O . ASN A 1 96 ? 22.379 -3.310 -28.620 1.00 84.94 96 ASN A O 1
ATOM 783 N N . VAL A 1 97 ? 24.493 -3.874 -29.137 1.00 86.38 97 VAL A N 1
ATOM 784 C CA . VAL A 1 97 ? 24.690 -4.730 -27.955 1.00 86.38 97 VAL A CA 1
ATOM 785 C C . VAL A 1 97 ? 24.667 -3.910 -26.662 1.00 86.38 97 VAL A C 1
ATOM 787 O O . VAL A 1 97 ? 23.985 -4.285 -25.709 1.00 86.38 97 VAL A O 1
ATOM 790 N N . LEU A 1 98 ? 25.357 -2.765 -26.624 1.00 86.31 98 LEU A N 1
ATOM 791 C CA . LEU A 1 98 ? 25.369 -1.892 -25.443 1.00 86.31 98 LEU A CA 1
ATOM 792 C C . LEU A 1 98 ? 23.985 -1.292 -25.157 1.00 86.31 98 LEU A C 1
ATOM 794 O O . LEU A 1 98 ? 23.554 -1.261 -24.004 1.00 86.31 98 LEU A O 1
ATOM 798 N N . ILE A 1 99 ? 23.263 -0.872 -26.200 1.00 88.25 99 ILE A N 1
ATOM 799 C CA . ILE A 1 99 ? 21.899 -0.338 -26.086 1.00 88.25 99 ILE A CA 1
ATOM 800 C C . ILE A 1 99 ? 20.931 -1.419 -25.590 1.00 88.25 99 ILE A C 1
ATOM 802 O O . ILE A 1 99 ? 20.081 -1.137 -24.745 1.00 88.25 99 ILE A O 1
ATOM 806 N N . LEU A 1 100 ? 21.079 -2.664 -26.054 1.00 89.06 100 LEU A N 1
ATOM 807 C CA . LEU A 1 100 ? 20.287 -3.797 -25.576 1.00 89.06 100 LEU A CA 1
ATOM 808 C C . LEU A 1 100 ? 20.512 -4.063 -24.083 1.00 89.06 100 LEU A C 1
ATOM 810 O O . LEU A 1 100 ? 19.542 -4.199 -23.340 1.00 89.06 100 LEU A O 1
ATOM 814 N N . ILE A 1 101 ? 21.769 -4.095 -23.631 1.00 90.31 101 ILE A N 1
ATOM 815 C CA . ILE A 1 101 ? 22.102 -4.296 -22.212 1.00 90.31 101 ILE A CA 1
ATOM 816 C C . ILE A 1 101 ? 21.507 -3.169 -21.358 1.00 90.31 101 ILE A C 1
ATOM 818 O O . ILE A 1 101 ? 20.873 -3.439 -20.335 1.00 90.31 101 ILE A O 1
ATOM 822 N N . LEU A 1 102 ? 21.654 -1.913 -21.793 1.00 90.19 102 LEU A N 1
ATOM 823 C CA . LEU A 1 102 ? 21.091 -0.758 -21.092 1.00 90.19 102 LEU A CA 1
ATOM 824 C C . LEU A 1 102 ? 19.559 -0.830 -21.019 1.00 90.19 102 LEU A C 1
ATOM 826 O O . LEU A 1 102 ? 18.982 -0.582 -19.962 1.00 90.19 102 LEU A O 1
ATOM 830 N N . TYR A 1 103 ? 18.898 -1.208 -22.114 1.00 91.31 103 TYR A N 1
ATOM 831 C CA . TYR A 1 103 ? 17.448 -1.373 -22.144 1.00 91.31 103 TYR A CA 1
ATOM 832 C C . TYR A 1 103 ? 16.983 -2.454 -21.167 1.00 91.31 103 TYR A C 1
ATOM 834 O O . TYR A 1 103 ? 16.072 -2.207 -20.380 1.00 91.31 103 TYR A O 1
ATOM 842 N N . ILE A 1 104 ? 17.640 -3.617 -21.149 1.00 92.69 104 ILE A N 1
ATOM 843 C CA . ILE A 1 104 ? 17.333 -4.690 -20.193 1.00 92.69 104 ILE A CA 1
ATOM 844 C C . ILE A 1 104 ? 17.466 -4.178 -18.754 1.00 92.69 104 ILE A C 1
ATOM 846 O O . ILE A 1 104 ? 16.578 -4.421 -17.939 1.00 92.69 104 ILE A O 1
ATOM 850 N N . TYR A 1 105 ? 18.521 -3.420 -18.445 1.00 91.69 105 TYR A N 1
ATOM 851 C CA . TYR A 1 105 ? 18.709 -2.839 -17.116 1.00 91.69 105 TYR A CA 1
ATOM 852 C C . TYR A 1 105 ? 17.570 -1.880 -16.729 1.00 91.69 105 TYR A C 1
ATOM 854 O O . TYR A 1 105 ? 17.025 -1.976 -15.629 1.00 91.69 105 TYR A O 1
ATOM 862 N N . VAL A 1 106 ? 17.151 -1.004 -17.650 1.00 90.19 106 VAL A N 1
ATOM 863 C CA . VAL A 1 106 ? 16.006 -0.099 -17.446 1.00 90.19 106 VAL A CA 1
ATOM 864 C C . VAL A 1 106 ? 14.710 -0.884 -17.220 1.00 90.19 106 VAL A C 1
ATOM 866 O O . VAL A 1 106 ? 13.932 -0.529 -16.335 1.00 90.19 106 VAL A O 1
ATOM 869 N N . GLN A 1 107 ? 14.486 -1.977 -17.955 1.00 90.94 107 GLN A N 1
ATOM 870 C CA . GLN A 1 107 ? 13.307 -2.830 -17.773 1.00 90.94 107 GLN A CA 1
ATOM 871 C C . GLN A 1 107 ? 13.316 -3.546 -16.418 1.00 90.94 107 GLN A C 1
ATOM 873 O O . GLN A 1 107 ? 12.294 -3.570 -15.733 1.00 90.94 107 GLN A O 1
ATOM 878 N N . ILE A 1 108 ? 14.464 -4.074 -15.985 1.00 92.19 108 ILE A N 1
ATOM 879 C CA . ILE A 1 108 ? 14.610 -4.682 -14.655 1.00 92.19 108 ILE A CA 1
ATOM 880 C C . ILE A 1 108 ? 14.292 -3.651 -13.569 1.00 92.19 108 ILE A C 1
ATOM 882 O O . ILE A 1 108 ? 13.516 -3.936 -12.656 1.00 92.19 108 ILE A O 1
ATOM 886 N N . PHE A 1 109 ? 14.830 -2.435 -13.688 1.00 89.38 109 PHE A N 1
ATOM 887 C CA . PHE A 1 109 ? 14.543 -1.359 -12.745 1.00 89.38 109 PHE A CA 1
ATOM 888 C C . PHE A 1 109 ? 13.051 -0.990 -12.728 1.00 89.38 109 PHE A C 1
ATOM 890 O O . PHE A 1 109 ? 12.470 -0.838 -11.654 1.00 89.38 109 PHE A O 1
ATOM 897 N N . ALA A 1 110 ? 12.403 -0.917 -13.895 1.00 88.06 110 ALA A N 1
ATOM 898 C CA . ALA A 1 110 ? 10.968 -0.656 -14.001 1.00 88.06 110 ALA A CA 1
ATOM 899 C C . ALA A 1 110 ? 10.125 -1.751 -13.324 1.00 88.06 110 ALA A C 1
ATOM 901 O O . ALA A 1 110 ? 9.148 -1.441 -12.641 1.00 88.06 110 ALA A O 1
ATOM 902 N N . ILE A 1 111 ? 10.520 -3.021 -13.453 1.00 89.12 111 ILE A N 1
ATOM 903 C CA . ILE A 1 111 ? 9.864 -4.147 -12.775 1.00 89.12 111 ILE A CA 1
ATOM 904 C C . ILE A 1 111 ? 10.020 -4.024 -11.255 1.00 89.12 111 ILE A C 1
ATOM 906 O O . ILE A 1 111 ? 9.029 -4.121 -10.533 1.00 89.12 111 ILE A O 1
ATOM 910 N N . ILE A 1 112 ? 11.233 -3.764 -10.758 1.00 89.88 112 ILE A N 1
ATOM 911 C CA . ILE A 1 112 ? 11.488 -3.573 -9.319 1.00 89.88 112 ILE A CA 1
ATOM 912 C C . ILE A 1 112 ? 10.651 -2.410 -8.780 1.00 89.88 112 ILE A C 1
ATOM 914 O O . ILE A 1 112 ? 9.998 -2.542 -7.744 1.00 89.88 112 ILE A O 1
ATOM 918 N N . PHE A 1 113 ? 10.614 -1.292 -9.506 1.00 86.00 113 PHE A N 1
ATOM 919 C CA . PHE A 1 113 ? 9.797 -0.140 -9.145 1.00 86.00 113 PHE A CA 1
ATOM 920 C C . PHE A 1 113 ? 8.302 -0.488 -9.109 1.00 86.00 113 PHE A C 1
ATOM 922 O O . PHE A 1 113 ? 7.615 -0.111 -8.164 1.00 86.00 113 PHE A O 1
ATOM 929 N N . CYS A 1 114 ? 7.807 -1.268 -10.074 1.00 86.00 114 CYS A N 1
ATOM 930 C CA . CYS A 1 114 ? 6.430 -1.764 -10.094 1.00 86.00 114 CYS A CA 1
ATOM 931 C C . CYS A 1 114 ? 6.094 -2.592 -8.838 1.00 86.00 114 CYS A C 1
ATOM 933 O O . CYS A 1 114 ? 5.043 -2.396 -8.226 1.00 86.00 114 CYS A O 1
ATOM 935 N N . PHE A 1 115 ? 6.995 -3.470 -8.389 1.00 86.25 115 PHE A N 1
ATOM 936 C CA . PHE A 1 115 ? 6.811 -4.195 -7.126 1.00 86.25 115 PHE A CA 1
ATOM 937 C C . PHE A 1 115 ? 6.833 -3.262 -5.912 1.00 86.25 115 PHE A C 1
ATOM 939 O O . PHE A 1 115 ? 6.005 -3.398 -5.007 1.00 86.25 115 PHE A O 1
ATOM 946 N N . PHE A 1 116 ? 7.742 -2.288 -5.906 1.00 86.00 116 PHE A N 1
ATOM 947 C CA . PHE A 1 116 ? 7.870 -1.324 -4.820 1.00 86.00 116 PHE A CA 1
ATOM 948 C C . PHE A 1 116 ? 6.598 -0.485 -4.637 1.00 86.00 116 PHE A C 1
ATOM 950 O O . PHE A 1 116 ? 6.069 -0.429 -3.527 1.00 86.00 116 PHE A O 1
ATOM 957 N N . VAL A 1 117 ? 6.044 0.090 -5.713 1.00 84.19 117 VAL A N 1
ATOM 958 C CA . VAL A 1 117 ? 4.828 0.927 -5.630 1.00 84.19 117 VAL A CA 1
ATOM 959 C C . VAL A 1 117 ? 3.583 0.153 -5.192 1.00 84.19 117 VAL A C 1
ATOM 961 O O . VAL A 1 117 ? 2.640 0.743 -4.680 1.00 84.19 117 VAL A O 1
ATOM 964 N N . ASN A 1 118 ? 3.583 -1.170 -5.346 1.00 83.56 118 ASN A N 1
ATOM 965 C CA . ASN A 1 118 ? 2.492 -2.043 -4.911 1.00 83.56 118 ASN A CA 1
ATOM 966 C C . ASN A 1 118 ? 2.644 -2.555 -3.467 1.00 83.56 118 ASN A C 1
ATOM 968 O O . ASN A 1 118 ? 1.835 -3.363 -3.007 1.00 83.56 118 ASN A O 1
ATOM 972 N N . THR A 1 119 ? 3.685 -2.139 -2.745 1.00 85.88 119 THR A N 1
ATOM 973 C CA . THR A 1 119 ? 3.929 -2.582 -1.366 1.00 85.88 119 THR A CA 1
ATOM 974 C C . THR A 1 119 ? 3.106 -1.759 -0.367 1.00 85.88 119 THR A C 1
ATOM 976 O O . THR A 1 119 ? 2.969 -0.546 -0.519 1.00 85.88 119 THR A O 1
ATOM 979 N N . MET A 1 120 ? 2.631 -2.384 0.721 1.00 85.12 120 MET A N 1
ATOM 980 C CA . MET A 1 120 ? 1.886 -1.691 1.793 1.00 85.12 120 MET A CA 1
ATOM 981 C C . MET A 1 120 ? 2.669 -0.529 2.415 1.00 85.12 120 MET A C 1
ATOM 983 O O . MET A 1 120 ? 2.093 0.495 2.770 1.00 85.12 120 MET A O 1
ATOM 987 N N . SER A 1 121 ? 3.994 -0.648 2.492 1.00 85.31 121 SER A N 1
ATOM 988 C CA . SER A 1 121 ? 4.882 0.434 2.924 1.00 85.31 121 SER A CA 1
ATOM 989 C C . SER A 1 121 ? 4.796 1.662 2.015 1.00 85.31 121 SER A C 1
ATOM 991 O O . SER A 1 121 ? 4.782 2.785 2.516 1.00 85.31 121 SER A O 1
ATOM 993 N N . PHE A 1 122 ? 4.698 1.466 0.695 1.00 85.19 122 PHE A N 1
ATOM 994 C CA . PHE A 1 122 ? 4.544 2.567 -0.253 1.00 85.19 122 PHE A CA 1
ATOM 995 C C . PHE A 1 122 ? 3.159 3.204 -0.143 1.00 85.19 122 PHE A C 1
ATOM 997 O O . PHE A 1 122 ? 3.060 4.430 -0.085 1.00 85.19 122 PHE A O 1
ATOM 1004 N N . LEU A 1 123 ? 2.105 2.387 -0.024 1.00 87.38 123 LEU A N 1
ATOM 1005 C CA . LEU A 1 123 ? 0.746 2.870 0.234 1.00 87.38 123 LEU A CA 1
ATOM 1006 C C . LEU A 1 123 ? 0.714 3.753 1.489 1.00 87.38 123 LEU A C 1
ATOM 1008 O O . LEU A 1 123 ? 0.289 4.903 1.436 1.00 87.38 123 LEU A O 1
ATOM 1012 N N . LYS A 1 124 ? 1.262 3.255 2.598 1.00 88.12 124 LYS A N 1
ATOM 1013 C CA . LYS A 1 124 ? 1.386 3.993 3.858 1.00 88.12 124 LYS A CA 1
ATOM 1014 C C . LYS A 1 124 ? 2.177 5.296 3.723 1.00 88.12 124 LYS A C 1
ATOM 1016 O O . LYS A 1 124 ? 1.794 6.290 4.342 1.00 88.12 124 LYS A O 1
ATOM 1021 N N . PHE A 1 125 ? 3.299 5.281 2.998 1.00 85.56 125 PHE A N 1
ATOM 1022 C CA . PHE A 1 125 ? 4.117 6.476 2.761 1.00 85.56 125 PHE A CA 1
ATOM 1023 C C . PHE A 1 125 ? 3.323 7.540 2.001 1.00 85.56 125 PHE A C 1
ATOM 1025 O O . PHE A 1 125 ? 3.416 8.726 2.298 1.00 85.56 125 PHE A O 1
ATOM 1032 N N . ARG A 1 126 ? 2.510 7.099 1.042 1.00 86.12 126 ARG A N 1
ATOM 1033 C CA . ARG A 1 126 ? 1.683 7.967 0.214 1.00 86.12 126 ARG A CA 1
ATOM 1034 C C . ARG A 1 126 ? 0.412 8.471 0.896 1.00 86.12 126 ARG A C 1
ATOM 1036 O O . ARG A 1 126 ? -0.094 9.504 0.465 1.00 86.12 126 ARG A O 1
ATOM 1043 N N . MET A 1 127 ? -0.103 7.770 1.904 1.00 88.69 127 MET A N 1
ATOM 1044 C CA . MET A 1 127 ? -1.279 8.212 2.654 1.00 88.69 127 MET A CA 1
ATOM 1045 C C . MET A 1 127 ? -0.982 9.504 3.412 1.00 88.69 127 MET A C 1
ATOM 1047 O O . MET A 1 127 ? -0.076 9.560 4.255 1.00 88.69 127 MET A O 1
ATOM 1051 N N . SER A 1 128 ? -1.804 10.516 3.157 1.00 89.56 128 SER A N 1
ATOM 1052 C CA . SER A 1 128 ? -1.807 11.743 3.936 1.00 89.56 128 SER A CA 1
ATOM 1053 C C . SER A 1 128 ? -2.278 11.479 5.370 1.00 89.56 128 SER A C 1
ATOM 1055 O O . SER A 1 128 ? -2.760 10.399 5.729 1.00 89.56 128 SER A O 1
ATOM 1057 N N . LEU A 1 129 ? -2.125 12.487 6.223 1.00 88.50 129 LEU A N 1
ATOM 1058 C CA . LEU A 1 129 ? -2.648 12.436 7.581 1.00 88.50 129 LEU A CA 1
ATOM 1059 C C . LEU A 1 129 ? -4.173 12.225 7.600 1.00 88.50 129 LEU A C 1
ATOM 1061 O O . LEU A 1 129 ? -4.677 11.439 8.401 1.00 88.50 129 LEU A O 1
ATOM 1065 N N . GLU A 1 130 ? -4.886 12.915 6.712 1.00 90.38 130 GLU A N 1
ATOM 1066 C CA . GLU A 1 130 ? -6.341 12.842 6.587 1.00 90.38 130 GLU A CA 1
ATOM 1067 C C . GLU A 1 130 ? -6.792 11.448 6.142 1.00 90.38 130 GLU A C 1
ATOM 1069 O O . GLU A 1 130 ? -7.698 10.874 6.741 1.00 90.38 130 GLU A O 1
ATOM 1074 N N . ASP A 1 131 ? -6.071 10.838 5.199 1.00 91.62 131 ASP A N 1
ATOM 1075 C CA . ASP A 1 131 ? -6.355 9.474 4.741 1.00 91.62 131 ASP A CA 1
ATOM 1076 C C . ASP A 1 131 ? -6.212 8.455 5.875 1.00 91.62 131 ASP A C 1
ATOM 1078 O O . ASP A 1 131 ? -7.024 7.540 6.016 1.00 91.62 131 ASP A O 1
ATOM 1082 N N . LYS A 1 132 ? -5.182 8.618 6.717 1.00 92.19 132 LYS A N 1
ATOM 1083 C CA . LYS A 1 132 ? -4.969 7.759 7.891 1.00 92.19 132 LYS A CA 1
ATOM 1084 C C . LYS A 1 132 ? -6.075 7.962 8.924 1.00 92.19 132 LYS A C 1
ATOM 1086 O O . LYS A 1 132 ? -6.547 6.985 9.496 1.00 92.19 132 LYS A O 1
ATOM 1091 N N . MET A 1 133 ? -6.512 9.202 9.141 1.00 92.38 133 MET A N 1
ATOM 1092 C CA . MET A 1 133 ? -7.645 9.503 10.019 1.00 92.38 133 MET A CA 1
ATOM 1093 C C . MET A 1 133 ? -8.939 8.869 9.526 1.00 92.38 133 MET A C 1
ATOM 1095 O O . MET A 1 133 ? -9.630 8.209 10.302 1.00 92.38 133 MET A O 1
ATOM 1099 N N . LYS A 1 134 ? -9.246 9.028 8.236 1.00 93.81 134 LYS A N 1
ATOM 1100 C CA . LYS A 1 134 ? -10.419 8.423 7.609 1.00 93.81 134 LYS A CA 1
ATOM 1101 C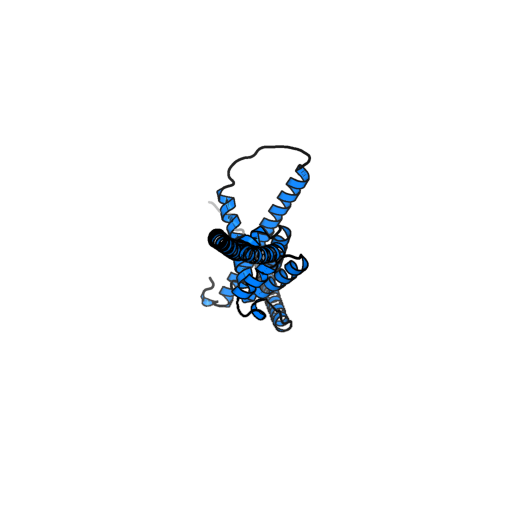 C . LYS A 1 134 ? -10.383 6.906 7.760 1.00 93.81 134 LYS A C 1
ATOM 1103 O O . LYS A 1 134 ? -11.368 6.328 8.207 1.00 93.81 134 LYS A O 1
ATOM 1108 N N . PHE A 1 135 ? -9.228 6.287 7.518 1.00 94.88 135 PHE A N 1
ATOM 1109 C CA . PHE A 1 135 ? -9.035 4.853 7.717 1.00 94.88 135 PHE A CA 1
ATOM 1110 C C . PHE A 1 135 ? -9.326 4.403 9.156 1.00 94.88 135 PHE A C 1
ATOM 1112 O O . PHE A 1 135 ? -10.103 3.473 9.360 1.00 94.88 135 PHE A O 1
ATOM 1119 N N . TYR A 1 136 ? -8.775 5.081 10.170 1.00 94.94 136 TYR A N 1
ATOM 1120 C CA . TYR A 1 136 ? -9.066 4.743 11.569 1.00 94.94 136 TYR A CA 1
ATOM 1121 C C . TYR A 1 136 ? -10.532 4.969 11.937 1.00 94.94 136 TYR A C 1
ATOM 1123 O O . TYR A 1 136 ? -11.098 4.176 12.688 1.00 94.94 136 TYR A O 1
ATOM 1131 N N . SER A 1 137 ? -11.165 6.014 11.399 1.00 94.81 137 SER A N 1
ATOM 1132 C CA . SER A 1 137 ? -12.594 6.250 11.603 1.00 94.81 137 SER A CA 1
ATOM 1133 C C . SER A 1 137 ? -13.439 5.101 11.054 1.00 94.81 137 SER A C 1
ATOM 1135 O O . SER A 1 137 ? -14.369 4.670 11.729 1.00 94.81 137 SER A O 1
ATOM 1137 N N . GLU A 1 138 ? -13.124 4.582 9.865 1.00 95.31 138 GLU A N 1
ATOM 1138 C CA . GLU A 1 138 ? -13.838 3.434 9.293 1.00 95.31 138 GLU A CA 1
ATOM 1139 C C . GLU A 1 138 ? -13.661 2.169 10.145 1.00 95.31 138 GLU A C 1
ATOM 1141 O O . GLU A 1 138 ? -14.624 1.431 10.339 1.00 95.31 138 GLU A O 1
ATOM 1146 N N . ILE A 1 139 ? -12.475 1.944 10.721 1.00 94.50 139 ILE A N 1
ATOM 1147 C CA . ILE A 1 139 ? -12.228 0.816 11.638 1.00 94.50 139 ILE A CA 1
ATOM 1148 C C . ILE A 1 139 ? -13.073 0.943 12.906 1.00 94.50 139 ILE A C 1
ATOM 1150 O O . ILE A 1 139 ? -13.705 -0.023 13.325 1.00 94.50 139 ILE A O 1
ATOM 1154 N N . VAL A 1 140 ? -13.108 2.130 13.514 1.00 93.75 140 VAL A N 1
ATOM 1155 C CA . VAL A 1 140 ? -13.898 2.366 14.732 1.00 93.75 140 VAL A CA 1
ATOM 1156 C C . VAL A 1 140 ? -15.393 2.173 14.469 1.00 93.75 140 VAL A C 1
ATOM 1158 O O . VAL A 1 140 ? -16.088 1.641 15.327 1.00 93.75 140 VAL A O 1
ATOM 1161 N N . ASN A 1 141 ? -15.879 2.578 13.294 1.00 92.88 141 ASN A N 1
ATOM 1162 C CA . ASN A 1 141 ? -17.298 2.509 12.949 1.00 92.88 141 ASN A CA 1
ATOM 1163 C C . ASN A 1 141 ? -17.763 1.102 12.543 1.00 92.88 141 ASN A C 1
ATOM 1165 O O . ASN A 1 141 ? -18.900 0.744 12.831 1.00 92.88 141 ASN A O 1
ATOM 1169 N N . ASN A 1 142 ? -16.912 0.319 11.872 1.00 91.25 142 ASN A N 1
ATOM 1170 C CA . ASN A 1 142 ? -17.272 -1.016 11.373 1.00 91.25 142 ASN A CA 1
ATOM 1171 C C . ASN A 1 142 ? -16.803 -2.159 12.289 1.00 91.25 142 ASN A C 1
ATOM 1173 O O . ASN A 1 142 ? -17.204 -3.302 12.086 1.00 91.25 142 ASN A O 1
ATOM 1177 N N . THR A 1 143 ? -15.966 -1.866 13.292 1.00 90.44 143 THR A N 1
ATOM 1178 C CA . THR A 1 143 ? -15.503 -2.812 14.326 1.00 90.44 143 THR A CA 1
ATOM 1179 C C . THR A 1 143 ? -15.021 -4.161 13.755 1.00 90.44 143 THR A C 1
ATOM 1181 O O . THR A 1 143 ? -15.558 -5.212 14.115 1.00 90.44 143 THR A O 1
ATOM 1184 N N . PRO A 1 144 ? -14.041 -4.166 12.830 1.00 90.25 144 PRO A N 1
ATOM 1185 C CA . PRO A 1 144 ? -13.596 -5.390 12.169 1.00 90.25 144 PRO A CA 1
ATOM 1186 C C . PRO A 1 144 ? -12.864 -6.304 13.156 1.00 90.25 144 PRO A C 1
ATOM 1188 O O . PRO A 1 144 ? -12.339 -5.836 14.166 1.00 90.25 144 PRO A O 1
ATOM 1191 N N . TYR A 1 145 ? -12.778 -7.594 12.851 1.00 89.19 145 TYR A N 1
ATOM 1192 C CA . TYR A 1 145 ? -12.022 -8.591 13.620 1.00 89.19 145 TYR A CA 1
ATOM 1193 C C . TYR A 1 145 ? -11.064 -9.351 12.690 1.00 89.19 145 TYR A C 1
ATOM 1195 O O . TYR A 1 145 ? -10.931 -9.019 11.518 1.00 89.19 145 TYR A O 1
ATOM 1203 N N . SER A 1 146 ? -10.350 -10.364 13.181 1.00 82.62 146 SER A N 1
ATOM 1204 C CA . SER A 1 146 ? -9.271 -11.041 12.428 1.00 82.62 146 SER A CA 1
ATOM 1205 C C . SER A 1 146 ? -9.697 -11.705 11.099 1.00 82.62 146 SER A C 1
ATOM 1207 O O . SER A 1 146 ? -8.852 -12.115 10.311 1.00 82.62 146 SER A O 1
ATOM 1209 N N . ASN A 1 147 ? -11.001 -11.834 10.827 1.00 87.81 147 ASN A N 1
ATOM 1210 C CA . ASN A 1 147 ? -11.511 -12.412 9.584 1.00 87.81 147 ASN A CA 1
ATOM 1211 C C . ASN A 1 147 ? -11.482 -11.394 8.438 1.00 87.81 147 ASN A C 1
ATOM 1213 O O . ASN A 1 147 ? -12.104 -10.336 8.555 1.00 87.81 147 ASN A O 1
ATOM 1217 N N . ASP A 1 148 ? -10.863 -11.760 7.315 1.00 85.31 148 ASP A N 1
ATOM 1218 C CA . ASP A 1 148 ? -10.731 -10.928 6.113 1.00 85.31 148 ASP A CA 1
ATOM 1219 C C . ASP A 1 148 ? -12.073 -10.341 5.649 1.00 85.31 148 ASP A C 1
ATOM 1221 O O . ASP A 1 148 ? -12.147 -9.150 5.359 1.00 85.31 148 ASP A O 1
ATOM 1225 N N . HIS A 1 149 ? -13.163 -11.112 5.708 1.00 86.12 149 HIS A N 1
ATOM 1226 C CA . HIS A 1 149 ? -14.487 -10.629 5.293 1.00 86.12 149 HIS A CA 1
ATOM 1227 C C . HIS A 1 149 ? -15.036 -9.477 6.138 1.00 86.12 149 HIS A C 1
ATOM 1229 O O . HIS A 1 149 ? -15.779 -8.634 5.641 1.00 86.12 149 HIS A O 1
ATOM 1235 N N . SER A 1 150 ? -14.650 -9.392 7.413 1.00 88.94 150 SER A N 1
ATOM 1236 C CA . SER A 1 150 ? -15.055 -8.265 8.263 1.00 88.94 150 SER A CA 1
ATOM 1237 C C . SER A 1 150 ? -14.383 -6.948 7.852 1.00 88.94 150 SER A C 1
ATOM 1239 O O . SER A 1 150 ? -14.869 -5.869 8.190 1.00 88.94 150 SER A O 1
ATOM 1241 N N . TRP A 1 151 ? -13.295 -7.028 7.080 1.00 93.44 151 TRP A N 1
ATOM 1242 C CA . TRP A 1 151 ? -12.571 -5.881 6.543 1.00 93.44 151 TRP A CA 1
ATOM 1243 C C . TRP A 1 151 ? -13.037 -5.466 5.148 1.00 93.44 151 TRP A C 1
ATOM 1245 O O . TRP A 1 151 ? -12.680 -4.371 4.717 1.00 93.44 151 TRP A O 1
ATOM 1255 N N . ASP A 1 152 ? -13.833 -6.277 4.446 1.00 91.69 152 ASP A N 1
ATOM 1256 C CA . ASP A 1 152 ? -14.247 -5.992 3.064 1.00 91.69 152 ASP A CA 1
ATOM 1257 C C . ASP A 1 152 ? -15.040 -4.678 2.961 1.00 91.69 152 ASP A C 1
ATOM 1259 O O . ASP A 1 152 ? -14.830 -3.899 2.030 1.00 91.69 152 ASP A O 1
ATOM 1263 N N . VAL A 1 153 ? -15.868 -4.363 3.965 1.00 91.00 153 VAL A N 1
ATOM 1264 C CA . VAL A 1 153 ? -16.621 -3.094 4.045 1.00 91.00 153 VAL A CA 1
ATOM 1265 C C . VAL A 1 153 ? -15.685 -1.895 4.142 1.00 91.00 153 VAL A C 1
ATOM 1267 O O . VAL A 1 153 ? -15.820 -0.914 3.410 1.00 91.00 153 VAL A O 1
ATOM 1270 N N . ILE A 1 154 ? -14.693 -1.992 5.028 1.00 92.88 154 ILE A N 1
ATOM 1271 C CA . ILE A 1 154 ? -13.684 -0.949 5.224 1.00 92.88 154 ILE A CA 1
ATOM 1272 C C . ILE A 1 154 ? -12.866 -0.797 3.944 1.00 92.88 154 ILE A C 1
ATOM 1274 O O . ILE A 1 154 ? -12.618 0.322 3.500 1.00 92.88 154 ILE A O 1
ATOM 1278 N N . CYS A 1 155 ? -12.486 -1.915 3.324 1.00 93.06 155 CYS A N 1
ATOM 1279 C CA . CYS A 1 155 ? -11.751 -1.926 2.070 1.00 93.06 155 CYS A CA 1
ATOM 1280 C C . CYS A 1 155 ? -12.530 -1.208 0.971 1.00 93.06 155 CYS A C 1
ATOM 1282 O O . CYS A 1 155 ? -11.997 -0.288 0.352 1.00 93.06 155 CYS A O 1
ATOM 1284 N N . TYR A 1 156 ? -13.808 -1.533 0.792 1.00 92.00 156 TYR A N 1
ATOM 1285 C CA . TYR A 1 156 ? -14.672 -0.870 -0.176 1.00 92.00 156 TYR A CA 1
ATOM 1286 C C . TYR A 1 156 ? -14.798 0.640 0.068 1.00 92.00 156 TYR A C 1
ATOM 1288 O O . TYR A 1 156 ? -14.622 1.434 -0.865 1.00 92.00 156 TYR A O 1
ATOM 1296 N N . ASN A 1 157 ? -15.042 1.053 1.315 1.00 92.81 157 ASN A N 1
ATOM 1297 C CA . ASN A 1 157 ? -15.159 2.468 1.672 1.00 92.81 157 ASN A CA 1
ATOM 1298 C C . ASN A 1 157 ? -13.857 3.222 1.373 1.00 92.81 157 ASN A C 1
ATOM 1300 O O . ASN A 1 157 ? -13.883 4.311 0.797 1.00 92.81 157 ASN A O 1
ATOM 1304 N N . MET A 1 158 ? -12.709 2.621 1.689 1.00 92.81 158 MET A N 1
ATOM 1305 C CA . MET A 1 158 ? -11.399 3.215 1.421 1.00 92.81 158 MET A CA 1
ATOM 1306 C C . MET A 1 158 ? -11.050 3.238 -0.066 1.00 92.81 158 MET A C 1
ATOM 1308 O O . MET A 1 158 ? -10.524 4.240 -0.542 1.00 92.81 158 MET A O 1
ATOM 1312 N N . ILE A 1 159 ? -11.365 2.181 -0.823 1.00 91.25 159 ILE A N 1
ATOM 1313 C CA . ILE A 1 159 ? -11.205 2.161 -2.284 1.00 91.25 159 ILE A CA 1
ATOM 1314 C C . ILE A 1 159 ? -11.999 3.304 -2.915 1.00 91.25 159 ILE A C 1
ATOM 1316 O O . ILE A 1 159 ? -11.468 4.025 -3.761 1.00 91.25 159 ILE A O 1
ATOM 1320 N N . THR A 1 160 ? -13.251 3.474 -2.495 1.00 90.38 160 THR A N 1
ATOM 1321 C CA . THR A 1 160 ? -14.140 4.523 -3.004 1.00 90.38 160 THR A CA 1
ATOM 1322 C C . THR A 1 160 ? -13.579 5.906 -2.685 1.00 90.38 160 THR A C 1
ATOM 1324 O O . THR A 1 160 ? -13.387 6.713 -3.593 1.00 90.38 160 THR A O 1
ATOM 1327 N N . TYR A 1 161 ? -13.191 6.131 -1.429 1.00 91.62 161 TYR A N 1
ATOM 1328 C CA . TYR A 1 161 ? -12.568 7.375 -0.982 1.00 91.62 161 TYR A CA 1
ATOM 1329 C C . TYR A 1 161 ? -11.276 7.710 -1.754 1.00 91.62 161 TYR A C 1
ATOM 1331 O O . TYR A 1 161 ? -11.091 8.839 -2.208 1.00 91.62 161 TYR A O 1
ATOM 1339 N N . PHE A 1 162 ? -10.391 6.733 -1.977 1.00 89.69 162 PHE A N 1
ATOM 1340 C CA . PHE A 1 162 ? -9.161 6.948 -2.747 1.00 89.69 162 PHE A CA 1
ATOM 1341 C C . PHE A 1 162 ? -9.424 7.253 -4.220 1.00 89.69 162 PHE A C 1
ATOM 1343 O O . PHE A 1 162 ? -8.738 8.075 -4.827 1.00 89.69 162 PHE A O 1
ATOM 1350 N N . LYS A 1 163 ? -10.441 6.622 -4.806 1.00 87.06 163 LYS A N 1
ATOM 1351 C CA . LYS A 1 163 ? -10.836 6.899 -6.185 1.00 87.06 163 LYS A CA 1
ATOM 1352 C C . LYS A 1 163 ? -11.322 8.340 -6.345 1.00 87.06 163 LYS A C 1
ATOM 1354 O O . LYS A 1 163 ? -10.950 8.991 -7.320 1.00 87.06 163 LYS A O 1
ATOM 1359 N N . GLU A 1 164 ? -12.112 8.837 -5.397 1.00 88.31 164 GLU A N 1
ATOM 1360 C CA . GLU A 1 164 ? -12.613 10.218 -5.386 1.00 88.31 164 GLU A CA 1
ATOM 1361 C C . GLU A 1 164 ? -11.492 11.246 -5.202 1.00 88.31 164 GLU A C 1
ATOM 1363 O O . GLU A 1 164 ? -11.505 12.291 -5.851 1.00 88.31 164 GLU A O 1
ATOM 1368 N N . SER A 1 165 ? -10.472 10.930 -4.400 1.00 83.56 165 SER A N 1
ATOM 1369 C CA . SER A 1 165 ? -9.298 11.793 -4.214 1.00 83.56 165 SER A CA 1
ATOM 1370 C C . SER A 1 165 ? -8.267 11.712 -5.353 1.00 83.56 165 SER A C 1
ATOM 1372 O O . SER A 1 165 ? -7.260 12.422 -5.332 1.00 83.56 165 SER A O 1
ATOM 1374 N N . GLY A 1 166 ? -8.497 10.875 -6.374 1.00 78.31 166 GLY A N 1
ATOM 1375 C CA . GLY A 1 166 ? -7.568 10.672 -7.493 1.00 78.31 166 GLY A CA 1
ATOM 1376 C C . GLY A 1 166 ? -6.318 9.867 -7.117 1.00 78.31 166 GLY A C 1
ATOM 1377 O O . GLY A 1 166 ? -5.315 9.888 -7.838 1.00 78.31 166 GLY A O 1
ATOM 1378 N N . PHE A 1 167 ? -6.367 9.165 -5.988 1.00 77.31 167 PHE A N 1
ATOM 1379 C CA . PHE A 1 167 ? -5.295 8.341 -5.468 1.00 77.31 167 PHE A CA 1
ATOM 1380 C C . PHE A 1 167 ? -5.386 6.914 -6.041 1.00 77.31 167 PHE A C 1
ATOM 1382 O O . PHE A 1 167 ? -6.374 6.217 -5.801 1.00 77.31 167 PHE A O 1
ATOM 1389 N N . PRO A 1 168 ? -4.376 6.430 -6.790 1.00 70.56 168 PRO A N 1
ATOM 1390 C CA . PRO A 1 168 ? -4.367 5.049 -7.260 1.00 70.56 168 PRO A CA 1
ATOM 1391 C C . PRO A 1 168 ? -4.220 4.107 -6.063 1.00 70.56 168 PRO A C 1
ATOM 1393 O O . PRO A 1 168 ? -3.202 4.116 -5.367 1.00 70.56 168 PRO A O 1
ATOM 1396 N N . ASN A 1 169 ? -5.264 3.320 -5.812 1.00 76.62 169 ASN A N 1
ATOM 1397 C CA . ASN A 1 169 ? -5.349 2.445 -4.655 1.00 76.62 169 ASN A CA 1
ATOM 1398 C C . ASN A 1 169 ? -4.769 1.054 -4.947 1.00 76.62 169 ASN A C 1
ATOM 1400 O O . ASN A 1 169 ? -5.117 0.426 -5.946 1.00 76.62 169 ASN A O 1
ATOM 1404 N N . SER A 1 170 ? -3.933 0.555 -4.038 1.00 79.62 170 SER A N 1
ATOM 1405 C CA . SER A 1 170 ? -3.355 -0.790 -4.102 1.00 79.62 170 SER A CA 1
ATOM 1406 C C . SER A 1 170 ? -4.095 -1.830 -3.253 1.00 79.62 170 SER A C 1
ATOM 1408 O O . SER A 1 170 ? -3.654 -2.975 -3.224 1.00 79.62 170 SER A O 1
ATOM 1410 N N . LEU A 1 171 ? -5.179 -1.464 -2.555 1.00 89.12 171 LEU A N 1
ATOM 1411 C CA . LEU A 1 171 ? -5.982 -2.406 -1.765 1.00 89.12 171 LEU A CA 1
ATOM 1412 C C . LEU A 1 171 ? -6.828 -3.298 -2.680 1.00 89.12 171 LEU A C 1
ATOM 1414 O O . LEU A 1 171 ? -7.605 -2.791 -3.492 1.00 89.12 171 LEU A O 1
ATOM 1418 N N . TYR A 1 172 ? -6.674 -4.615 -2.540 1.00 87.94 172 TYR A N 1
ATOM 1419 C CA . TYR A 1 172 ? -7.386 -5.611 -3.341 1.00 87.94 172 TYR A CA 1
ATOM 1420 C C . TYR A 1 172 ? -8.610 -6.213 -2.634 1.00 87.94 172 TYR A C 1
ATOM 1422 O O . TYR A 1 172 ? -9.641 -6.417 -3.272 1.00 87.94 172 TYR A O 1
ATOM 1430 N N . ASP A 1 173 ? -8.485 -6.507 -1.339 1.00 90.69 173 ASP A N 1
ATOM 1431 C CA . ASP A 1 173 ? -9.495 -7.162 -0.497 1.00 90.69 173 ASP A CA 1
ATOM 1432 C C . ASP A 1 173 ? -9.359 -6.747 0.981 1.00 90.69 173 ASP A C 1
ATOM 1434 O O . ASP A 1 173 ? -8.498 -5.932 1.335 1.00 90.69 173 ASP A O 1
ATOM 1438 N N . GLY A 1 174 ? -10.214 -7.277 1.861 1.00 90.81 174 GLY A N 1
ATOM 1439 C CA . GLY A 1 174 ? -10.144 -7.027 3.299 1.00 90.81 174 GLY A CA 1
ATOM 1440 C C . GLY A 1 174 ? -8.811 -7.430 3.947 1.00 90.81 174 GLY A C 1
ATOM 1441 O O . GLY A 1 174 ? -8.331 -6.735 4.848 1.00 90.81 174 GLY A O 1
ATOM 1442 N N . ALA A 1 175 ? -8.145 -8.475 3.445 1.00 91.81 175 ALA A N 1
ATOM 1443 C CA . ALA A 1 175 ? -6.845 -8.921 3.957 1.00 91.81 175 ALA A CA 1
ATOM 1444 C C . ALA A 1 175 ? -5.749 -7.857 3.762 1.00 91.81 175 ALA A C 1
ATOM 1446 O O . ALA A 1 175 ? -4.889 -7.653 4.629 1.00 91.81 175 ALA A O 1
ATOM 1447 N N . ASP A 1 176 ? -5.783 -7.146 2.633 1.00 91.50 176 ASP A N 1
ATOM 1448 C CA . ASP A 1 176 ? -4.888 -6.023 2.361 1.00 91.50 176 ASP A CA 1
ATOM 1449 C C . ASP A 1 176 ? -5.136 -4.849 3.333 1.00 91.50 176 ASP A C 1
ATOM 1451 O O . ASP A 1 176 ? -4.178 -4.235 3.810 1.00 91.50 176 ASP A O 1
ATOM 1455 N N . CYS A 1 177 ? -6.393 -4.575 3.707 1.00 92.62 177 CYS A N 1
ATOM 1456 C CA . CYS A 1 177 ? -6.730 -3.572 4.726 1.00 92.62 177 CYS A CA 1
ATOM 1457 C C . CYS A 1 177 ? -6.247 -3.955 6.125 1.00 92.62 177 CYS A C 1
ATOM 1459 O O . CYS A 1 177 ? -5.649 -3.120 6.808 1.00 92.62 177 CYS A O 1
ATOM 1461 N N . ASN A 1 178 ? -6.448 -5.208 6.539 1.00 93.81 178 ASN A N 1
ATOM 1462 C CA . ASN A 1 178 ? -5.904 -5.710 7.799 1.00 93.81 178 ASN A CA 1
ATOM 1463 C C . ASN A 1 178 ? -4.368 -5.588 7.801 1.00 93.81 178 ASN A C 1
ATOM 1465 O O . ASN A 1 178 ? -3.772 -5.037 8.725 1.00 93.81 178 ASN A O 1
ATOM 1469 N N . SER A 1 179 ? -3.713 -5.984 6.705 1.00 92.31 179 SER A N 1
ATOM 1470 C CA . SER A 1 179 ? -2.259 -5.851 6.546 1.00 92.31 179 SER A CA 1
ATOM 1471 C C . SER A 1 179 ? -1.787 -4.398 6.667 1.00 92.31 179 SER A C 1
ATOM 1473 O O . SER A 1 179 ? -0.813 -4.122 7.373 1.00 92.31 179 SER A O 1
ATOM 1475 N N . LEU A 1 180 ? -2.485 -3.454 6.027 1.00 92.44 180 LEU A N 1
ATOM 1476 C CA . LEU A 1 180 ? -2.204 -2.023 6.150 1.00 92.44 180 LEU A CA 1
ATOM 1477 C C . LEU A 1 180 ? -2.340 -1.549 7.602 1.00 92.44 180 LEU A C 1
ATOM 1479 O O . LEU A 1 180 ? -1.464 -0.837 8.096 1.00 92.44 180 LEU A O 1
ATOM 1483 N N . PHE A 1 181 ? -3.395 -1.970 8.300 1.00 93.56 181 PHE A N 1
ATOM 1484 C CA . PHE A 1 181 ? -3.601 -1.636 9.705 1.00 93.56 181 PHE A CA 1
ATOM 1485 C C . PHE A 1 181 ? -2.440 -2.120 10.581 1.00 93.56 181 PHE A C 1
ATOM 1487 O O . PHE A 1 181 ? -1.870 -1.332 11.335 1.00 93.56 181 PHE A O 1
ATOM 1494 N N . GLN A 1 182 ? -1.996 -3.365 10.406 1.00 92.12 182 GLN A N 1
ATOM 1495 C CA . GLN A 1 182 ? -0.858 -3.909 11.153 1.00 92.12 182 GLN A CA 1
ATOM 1496 C C . GLN A 1 182 ? 0.445 -3.144 10.886 1.00 92.12 182 GLN A C 1
ATOM 1498 O O . GLN A 1 182 ? 1.222 -2.887 11.809 1.00 92.12 182 GLN A O 1
ATOM 1503 N N . VAL A 1 183 ? 0.694 -2.738 9.637 1.00 90.50 183 VAL A N 1
ATOM 1504 C CA . VAL A 1 183 ? 1.861 -1.913 9.280 1.00 90.50 183 VAL A CA 1
ATOM 1505 C C . VAL A 1 183 ? 1.782 -0.529 9.939 1.00 90.50 183 VAL A C 1
ATOM 1507 O O . VAL A 1 183 ? 2.797 -0.020 10.411 1.00 90.50 183 VAL A O 1
ATOM 1510 N N . LEU A 1 184 ? 0.592 0.071 10.020 1.00 90.06 184 LEU A N 1
ATOM 1511 C CA . LEU A 1 184 ? 0.376 1.363 10.681 1.00 90.06 184 LEU A CA 1
ATOM 1512 C C . LEU A 1 184 ? 0.520 1.294 12.212 1.00 90.06 184 LEU A C 1
ATOM 1514 O O . LEU A 1 184 ? 0.926 2.281 12.830 1.00 90.06 184 LEU A O 1
ATOM 1518 N N . LEU A 1 185 ? 0.219 0.149 12.831 1.00 89.00 185 LEU A N 1
ATOM 1519 C CA . LEU A 1 185 ? 0.415 -0.065 14.268 1.00 89.00 185 LEU A CA 1
ATOM 1520 C C . LEU A 1 185 ? 1.890 -0.254 14.645 1.00 89.00 185 LEU A C 1
ATOM 1522 O O . LEU A 1 185 ? 2.318 0.246 15.688 1.00 89.00 185 LEU A O 1
ATOM 1526 N N . LYS A 1 186 ? 2.669 -0.957 13.811 1.00 84.81 186 LYS A N 1
ATOM 1527 C CA . LYS A 1 186 ? 4.085 -1.263 14.083 1.00 84.81 186 LYS A CA 1
ATOM 1528 C C . LYS A 1 186 ? 4.958 -0.015 14.218 1.00 84.81 186 LYS A C 1
ATOM 1530 O O . LYS A 1 186 ? 5.761 0.034 15.141 1.00 84.81 186 LYS A O 1
ATOM 1535 N N . ASP A 1 187 ? 4.705 1.028 13.430 1.00 71.75 187 ASP A N 1
ATOM 1536 C CA . ASP A 1 187 ? 5.462 2.292 13.477 1.00 71.75 187 ASP A CA 1
ATOM 1537 C C . ASP A 1 187 ? 5.549 2.947 14.856 1.00 71.75 187 ASP A C 1
ATOM 1539 O O . ASP A 1 187 ? 6.502 3.661 15.154 1.00 71.75 187 ASP A O 1
ATOM 1543 N N . LYS A 1 188 ? 4.553 2.732 15.718 1.00 63.97 188 LYS A N 1
ATOM 1544 C CA . LYS A 1 188 ? 4.582 3.284 17.074 1.00 63.97 188 LYS A CA 1
ATOM 1545 C C . LYS A 1 188 ? 5.638 2.612 17.952 1.00 63.97 188 LYS A C 1
ATOM 1547 O O . LYS A 1 188 ? 6.173 3.255 18.853 1.00 63.97 188 LYS A O 1
ATOM 1552 N N . LYS A 1 189 ? 5.893 1.318 17.736 1.00 56.88 189 LYS A N 1
ATOM 1553 C CA . LYS A 1 189 ? 6.865 0.564 18.536 1.00 56.88 189 LYS A CA 1
ATOM 1554 C C . LYS A 1 189 ? 8.284 1.052 18.267 1.00 56.88 189 LYS A C 1
ATOM 1556 O O . LYS A 1 189 ? 9.051 1.157 19.216 1.00 56.88 189 LYS A O 1
ATOM 1561 N N . ASP A 1 190 ? 8.567 1.437 17.028 1.00 52.56 190 ASP A N 1
ATOM 1562 C CA . ASP A 1 190 ? 9.900 1.877 16.621 1.00 52.56 190 ASP A CA 1
ATOM 1563 C C . ASP A 1 190 ? 10.184 3.320 17.088 1.00 52.56 190 ASP A C 1
ATOM 1565 O O . ASP A 1 190 ? 11.233 3.589 17.661 1.00 52.56 190 ASP A O 1
ATOM 1569 N N . VAL A 1 191 ? 9.210 4.239 17.001 1.00 51.84 191 VAL A N 1
ATOM 1570 C CA . VAL A 1 191 ? 9.395 5.646 17.438 1.00 51.84 191 VAL A CA 1
ATOM 1571 C C . VAL A 1 191 ? 9.534 5.799 18.963 1.00 51.84 191 VAL A C 1
ATOM 1573 O O . VAL A 1 191 ? 10.250 6.683 19.439 1.00 51.84 191 VAL A O 1
ATOM 1576 N N . LYS A 1 192 ? 8.891 4.931 19.759 1.00 49.91 192 LYS A N 1
ATOM 1577 C CA . LYS A 1 192 ? 9.026 4.954 21.229 1.00 49.91 192 LYS A CA 1
ATOM 1578 C C . LYS A 1 192 ? 10.389 4.463 21.735 1.00 49.91 192 LYS A C 1
ATOM 1580 O O . LYS A 1 192 ? 10.692 4.711 22.896 1.00 49.91 192 LYS A O 1
ATOM 1585 N N . SER A 1 193 ? 11.190 3.798 20.899 1.00 43.31 193 SER A N 1
ATOM 1586 C CA . SER A 1 193 ? 12.556 3.378 21.247 1.00 43.31 193 SER A CA 1
ATOM 1587 C C . SER A 1 193 ? 13.558 4.537 21.186 1.00 43.31 193 SER A C 1
ATOM 1589 O O . SER A 1 193 ? 14.504 4.561 21.967 1.00 43.31 193 SER A O 1
ATOM 1591 N N . ASP A 1 194 ? 13.326 5.520 20.311 1.00 43.94 194 ASP A N 1
ATOM 1592 C CA . ASP A 1 194 ? 14.357 6.503 19.944 1.00 43.94 194 ASP A CA 1
ATOM 1593 C C . ASP A 1 194 ? 14.095 7.921 20.485 1.00 43.94 194 ASP A C 1
ATOM 1595 O O . ASP A 1 194 ? 14.957 8.793 20.403 1.00 43.94 194 ASP A O 1
ATOM 1599 N N . THR A 1 195 ? 12.925 8.175 21.083 1.00 41.72 195 THR A N 1
ATOM 1600 C CA . THR A 1 195 ? 12.528 9.519 21.553 1.00 41.72 195 THR A CA 1
ATOM 1601 C C . THR A 1 195 ? 12.841 9.725 23.038 1.00 41.72 195 THR A C 1
ATOM 1603 O O . THR A 1 195 ? 11.964 10.012 23.852 1.00 41.72 195 THR A O 1
ATOM 1606 N N . GLN A 1 196 ? 14.109 9.572 23.407 1.00 43.03 196 GLN A N 1
ATOM 1607 C CA . GLN A 1 196 ? 14.635 10.080 24.670 1.00 43.03 196 GLN A CA 1
ATOM 1608 C C . GLN A 1 196 ? 15.951 10.798 24.378 1.00 43.03 196 GLN A C 1
ATOM 1610 O O . GLN A 1 196 ? 17.010 10.239 24.626 1.00 43.03 196 GLN A O 1
ATOM 1615 N N . ASN A 1 197 ? 15.868 11.981 23.757 1.00 40.81 197 ASN A N 1
ATOM 1616 C CA . ASN A 1 197 ? 16.710 13.153 24.023 1.00 40.81 197 ASN A CA 1
ATOM 1617 C C . ASN A 1 197 ? 16.358 14.324 23.086 1.00 40.81 197 ASN A C 1
ATOM 1619 O O . ASN A 1 197 ? 16.007 14.131 21.926 1.00 40.81 197 ASN A O 1
ATOM 1623 N N . ASP A 1 198 ? 16.511 15.518 23.655 1.00 40.88 198 ASP A N 1
ATOM 1624 C CA . ASP A 1 198 ? 16.636 16.843 23.038 1.00 40.88 198 ASP A CA 1
ATOM 1625 C C . ASP A 1 198 ? 15.378 17.720 22.912 1.00 40.88 198 ASP A C 1
ATOM 1627 O O . ASP A 1 198 ? 14.647 17.769 21.923 1.00 40.88 198 ASP A O 1
ATOM 1631 N N . THR A 1 199 ? 15.209 18.495 23.985 1.00 47.53 199 THR A N 1
ATOM 1632 C CA . THR A 1 199 ? 14.565 19.809 24.054 1.00 47.53 199 THR A CA 1
ATOM 1633 C C . THR A 1 199 ? 15.550 20.881 23.561 1.00 47.53 199 THR A C 1
ATOM 1635 O O . THR A 1 199 ? 16.718 20.797 23.930 1.00 47.53 199 THR A O 1
ATOM 1638 N N . VAL A 1 200 ? 15.079 21.897 22.816 1.00 46.53 200 VAL A N 1
ATOM 1639 C CA . VAL A 1 200 ? 15.313 23.360 23.000 1.00 46.53 200 VAL A CA 1
ATOM 1640 C C . VAL A 1 200 ? 14.728 24.153 21.800 1.00 46.53 200 VAL A C 1
ATOM 1642 O O . VAL A 1 200 ? 14.977 23.809 20.650 1.00 46.53 200 VAL A O 1
ATOM 1645 N N . GLU A 1 201 ? 13.874 25.133 22.152 1.00 46.84 201 GLU A N 1
ATOM 1646 C CA . GLU A 1 201 ? 13.577 26.510 21.644 1.00 46.84 201 GLU A CA 1
ATOM 1647 C C . GLU A 1 201 ? 14.183 26.973 20.292 1.00 46.84 201 GLU A C 1
ATOM 1649 O O . GLU A 1 201 ? 15.273 26.558 19.934 1.00 46.84 201 GLU A O 1
ATOM 1654 N N . GLU A 1 202 ? 13.659 27.900 19.474 1.00 48.47 202 GLU A N 1
ATOM 1655 C CA . GLU A 1 202 ? 12.525 28.848 19.408 1.00 48.47 202 GLU A CA 1
ATOM 1656 C C . GLU A 1 202 ? 12.532 29.406 17.951 1.00 48.47 202 GLU A C 1
ATOM 1658 O O . GLU A 1 202 ? 13.615 29.575 17.403 1.00 48.47 202 GLU A O 1
ATOM 1663 N N . GLU A 1 203 ? 11.388 29.737 17.323 1.00 42.16 203 GLU A N 1
ATOM 1664 C CA . GLU A 1 203 ? 11.219 30.986 16.531 1.00 42.16 203 GLU A CA 1
ATOM 1665 C C . GLU A 1 203 ? 9.782 31.175 15.997 1.00 42.16 203 GLU A C 1
ATOM 1667 O O . GLU A 1 203 ? 9.082 30.265 15.551 1.00 42.16 203 GLU A O 1
ATOM 1672 N N . SER A 1 204 ? 9.320 32.417 16.077 1.00 55.34 204 SER A N 1
ATOM 1673 C CA . SER A 1 204 ? 7.931 32.844 16.227 1.00 55.34 204 SER A CA 1
ATOM 1674 C C . SER A 1 204 ? 7.350 33.426 14.933 1.00 55.34 204 SER A C 1
ATOM 1676 O O . SER A 1 204 ? 7.087 34.612 14.797 1.00 55.34 204 SER A O 1
ATOM 1678 N N . SER A 1 205 ? 7.097 32.554 13.960 1.00 47.62 205 SER A N 1
ATOM 1679 C CA . SER A 1 205 ? 6.064 32.758 12.914 1.00 47.62 205 SER A CA 1
ATOM 1680 C C . SER A 1 205 ? 5.629 31.438 12.258 1.00 47.62 205 SER A C 1
ATOM 1682 O O . SER A 1 205 ? 4.550 31.347 11.673 1.00 47.62 205 SER A O 1
ATOM 1684 N N . SER A 1 206 ? 6.422 30.381 12.456 1.00 51.50 206 SER A N 1
ATOM 1685 C CA . SER A 1 206 ? 6.109 28.966 12.228 1.00 51.50 206 SER A CA 1
ATOM 1686 C C . SER A 1 206 ? 5.310 28.325 13.376 1.00 51.50 206 SER A C 1
ATOM 1688 O O . SER A 1 206 ? 4.741 27.248 13.197 1.00 51.50 206 SER A O 1
ATOM 1690 N N . LEU A 1 207 ? 5.217 28.999 14.530 1.00 50.12 207 LEU A N 1
ATOM 1691 C CA . LEU A 1 207 ? 4.676 28.467 15.786 1.00 50.12 207 LEU A CA 1
ATOM 1692 C C . LEU A 1 207 ? 3.218 27.986 15.678 1.00 50.12 207 LEU A C 1
ATOM 1694 O O . LEU A 1 207 ? 2.843 26.992 16.295 1.00 50.12 207 LEU A O 1
ATOM 1698 N N . THR A 1 208 ? 2.378 28.648 14.876 1.00 49.34 208 THR A N 1
ATOM 1699 C CA . THR A 1 208 ? 0.961 28.267 14.725 1.00 49.34 208 THR A CA 1
ATOM 1700 C C . THR A 1 208 ? 0.775 27.046 13.829 1.00 49.34 208 THR A C 1
ATOM 1702 O O . THR A 1 208 ? -0.071 26.202 14.130 1.00 49.34 208 THR A O 1
ATOM 1705 N N . LYS A 1 209 ? 1.581 26.902 12.767 1.00 59.12 209 LYS A N 1
ATOM 1706 C CA . LYS A 1 209 ? 1.597 25.692 11.929 1.00 59.12 209 LYS A CA 1
ATOM 1707 C C . LYS A 1 209 ? 2.198 24.513 12.682 1.00 59.12 209 LYS A C 1
ATOM 1709 O O . LYS A 1 209 ? 1.566 23.469 12.724 1.00 59.12 209 LYS A O 1
ATOM 1714 N N . ASP A 1 210 ? 3.320 24.715 13.370 1.00 65.88 210 ASP A N 1
ATOM 1715 C CA . ASP A 1 210 ? 3.969 23.676 14.175 1.00 65.88 210 ASP A CA 1
ATOM 1716 C C . ASP A 1 210 ? 3.058 23.177 15.312 1.00 65.88 210 ASP A C 1
ATOM 1718 O O . ASP A 1 210 ? 2.886 21.976 15.502 1.00 65.88 210 ASP A O 1
ATOM 1722 N N . THR A 1 211 ? 2.352 24.082 15.999 1.00 70.06 211 THR A N 1
ATOM 1723 C CA . THR A 1 211 ? 1.367 23.693 17.025 1.00 70.06 211 THR A CA 1
ATOM 1724 C C . THR A 1 211 ? 0.162 22.965 16.419 1.00 70.06 211 THR A C 1
ATOM 1726 O O . THR A 1 211 ? -0.317 21.983 16.985 1.00 70.06 211 THR A O 1
ATOM 1729 N N . THR A 1 212 ? -0.324 23.406 15.252 1.00 72.00 212 THR A N 1
ATOM 1730 C CA . THR A 1 212 ? -1.453 22.763 14.554 1.00 72.00 212 THR A CA 1
ATOM 1731 C C . THR A 1 212 ? -1.082 21.368 14.057 1.00 72.00 212 THR A C 1
ATOM 1733 O O . THR A 1 212 ? -1.880 20.438 14.178 1.00 72.00 212 THR A O 1
ATOM 1736 N N . ASP A 1 213 ? 0.125 21.201 13.528 1.00 77.56 213 ASP A N 1
ATOM 1737 C CA . ASP A 1 213 ? 0.614 19.931 13.003 1.00 77.56 213 ASP A CA 1
ATOM 1738 C C . ASP A 1 213 ? 0.938 18.953 14.142 1.00 77.56 213 ASP A C 1
ATOM 1740 O O . ASP A 1 213 ? 0.564 17.781 14.063 1.00 77.56 213 ASP A O 1
ATOM 1744 N N . LYS A 1 214 ? 1.477 19.437 15.269 1.00 82.38 214 LYS A N 1
ATOM 1745 C CA . LYS A 1 214 ? 1.598 18.655 16.512 1.00 82.38 214 LYS A CA 1
ATOM 1746 C C . LYS A 1 214 ? 0.238 18.207 17.045 1.00 82.38 214 LYS A C 1
ATOM 1748 O O . LYS A 1 214 ? 0.060 17.026 17.332 1.00 82.38 214 LYS A O 1
ATOM 1753 N N . ALA A 1 215 ? -0.747 19.103 17.124 1.00 82.25 215 ALA A N 1
ATOM 1754 C CA . ALA A 1 215 ? -2.093 18.751 17.580 1.00 82.25 215 ALA A CA 1
ATOM 1755 C C . ALA A 1 215 ? -2.726 17.678 16.680 1.00 82.25 215 ALA A C 1
ATOM 1757 O O . ALA A 1 215 ? -3.238 16.670 17.162 1.00 82.25 215 ALA A O 1
ATOM 1758 N N . LYS A 1 216 ? -2.629 17.853 15.362 1.00 85.06 216 LYS A N 1
ATOM 1759 C CA . LYS A 1 216 ? -3.075 16.884 14.356 1.00 85.06 216 LYS A CA 1
ATOM 1760 C C . LYS A 1 216 ? -2.430 15.502 14.523 1.00 85.06 216 LYS A C 1
ATOM 1762 O O . LYS A 1 216 ? -3.123 14.492 14.390 1.00 85.06 216 LYS A O 1
ATOM 1767 N N . LEU A 1 217 ? -1.136 15.445 14.836 1.00 85.31 217 LEU A N 1
ATOM 1768 C CA . LEU A 1 217 ? -0.428 14.193 15.119 1.00 85.31 217 LEU A CA 1
ATOM 1769 C C . LEU A 1 217 ? -0.922 13.525 16.409 1.00 85.31 217 LEU A C 1
ATOM 1771 O O . LEU A 1 217 ? -1.152 12.317 16.406 1.00 85.31 217 LEU A O 1
ATOM 1775 N N . VAL A 1 218 ? -1.168 14.296 17.472 1.00 86.94 218 VAL A N 1
ATOM 1776 C CA . VAL A 1 218 ? -1.746 13.783 18.730 1.00 86.94 218 VAL A CA 1
ATOM 1777 C C . VAL A 1 218 ? -3.145 13.206 18.499 1.00 86.94 218 VAL A C 1
ATOM 1779 O O . VAL A 1 218 ? -3.459 12.109 18.971 1.00 86.94 218 VAL A O 1
ATOM 1782 N N . TYR A 1 219 ? -3.979 13.896 17.718 1.00 89.19 219 TYR A N 1
ATOM 1783 C CA . TYR A 1 219 ? -5.293 13.381 17.337 1.00 89.19 219 TYR A CA 1
ATOM 1784 C C . TYR A 1 219 ? -5.175 12.086 16.533 1.00 89.19 219 TYR A C 1
ATOM 1786 O O . TYR A 1 219 ? -5.933 11.148 16.776 1.00 89.19 219 TYR A O 1
ATOM 1794 N N . LEU A 1 220 ? -4.225 12.005 15.596 1.00 89.81 220 LEU A N 1
ATOM 1795 C CA . LEU A 1 220 ? -3.999 10.793 14.808 1.00 89.81 220 LEU A CA 1
ATOM 1796 C C . LEU A 1 220 ? -3.588 9.622 15.696 1.00 89.81 220 LEU A C 1
ATOM 1798 O O . LEU A 1 220 ? -4.057 8.502 15.495 1.00 89.81 220 LEU A O 1
ATOM 1802 N N . GLU A 1 221 ? -2.715 9.867 16.668 1.00 89.56 221 GLU A N 1
ATOM 1803 C CA . GLU A 1 221 ? -2.304 8.845 17.622 1.00 89.56 221 GLU A CA 1
ATOM 1804 C C . GLU A 1 221 ? -3.488 8.371 18.466 1.00 89.56 221 GLU A C 1
ATOM 1806 O O . GLU A 1 221 ? -3.704 7.166 18.581 1.00 89.56 221 GLU A O 1
ATOM 1811 N N . THR A 1 222 ? -4.313 9.298 18.952 1.00 91.44 222 THR A N 1
ATOM 1812 C CA . THR A 1 222 ? -5.543 8.976 19.691 1.00 91.44 222 THR A CA 1
ATOM 1813 C C . THR A 1 222 ? -6.503 8.138 18.844 1.00 91.44 222 THR A C 1
ATOM 1815 O O . THR A 1 222 ? -7.032 7.126 19.305 1.00 91.44 222 THR A O 1
ATOM 1818 N N . ALA A 1 223 ? -6.713 8.517 17.580 1.00 92.94 223 ALA A N 1
ATOM 1819 C CA . ALA A 1 223 ? -7.568 7.780 16.654 1.00 92.94 223 ALA A CA 1
ATOM 1820 C C . ALA A 1 223 ? -7.030 6.368 16.385 1.00 92.94 223 ALA A C 1
ATOM 1822 O O . ALA A 1 223 ? -7.796 5.404 16.388 1.00 92.94 223 ALA A O 1
ATOM 1823 N N . ARG A 1 224 ? -5.709 6.231 16.221 1.00 93.31 224 ARG A N 1
ATOM 1824 C CA . ARG A 1 224 ? -5.033 4.938 16.065 1.00 93.31 224 ARG A CA 1
ATOM 1825 C C . ARG A 1 224 ? -5.213 4.057 17.297 1.00 93.31 224 ARG A C 1
ATOM 1827 O O . ARG A 1 224 ? -5.547 2.885 17.152 1.00 93.31 224 ARG A O 1
ATOM 1834 N N . GLU A 1 225 ? -4.980 4.592 18.494 1.00 93.31 225 GLU A N 1
ATOM 1835 C CA . GLU A 1 225 ? -5.157 3.852 19.749 1.00 93.31 225 GLU A CA 1
ATOM 1836 C C . GLU A 1 225 ? -6.599 3.382 19.913 1.00 93.31 225 GLU A C 1
ATOM 1838 O O . GLU A 1 225 ? -6.833 2.212 20.210 1.00 93.31 225 GLU A O 1
ATOM 1843 N N . LYS A 1 226 ? -7.568 4.261 19.640 1.00 94.25 226 LYS A N 1
ATOM 1844 C CA . LYS A 1 226 ? -8.987 3.914 19.678 1.00 94.25 226 LYS A CA 1
ATOM 1845 C C . LYS A 1 226 ? -9.324 2.803 18.683 1.00 94.25 226 LYS A C 1
ATOM 1847 O O . LYS A 1 226 ? -9.977 1.839 19.066 1.00 94.25 226 LYS A O 1
ATOM 1852 N N . ALA A 1 227 ? -8.854 2.903 17.439 1.00 94.19 227 ALA A N 1
ATOM 1853 C CA . ALA A 1 227 ? -9.053 1.868 16.425 1.00 94.19 227 ALA A CA 1
ATOM 1854 C C . ALA A 1 227 ? -8.442 0.521 16.848 1.00 94.19 227 ALA A C 1
ATOM 1856 O O . ALA A 1 227 ? -9.066 -0.521 16.671 1.00 94.19 227 ALA A O 1
ATOM 1857 N N . HIS A 1 228 ? -7.257 0.537 17.462 1.00 94.75 228 HIS A N 1
ATOM 1858 C CA . HIS A 1 228 ? -6.609 -0.664 17.992 1.00 94.75 228 HIS A CA 1
ATOM 1859 C C . HIS A 1 228 ? -7.386 -1.300 19.144 1.00 94.75 228 HIS A C 1
ATOM 1861 O O . HIS A 1 228 ? -7.576 -2.511 19.146 1.00 94.75 228 HIS A O 1
ATOM 1867 N N . LEU A 1 229 ? -7.875 -0.504 20.096 1.00 94.25 229 LEU A N 1
ATOM 1868 C CA . LEU A 1 229 ? -8.694 -1.013 21.197 1.00 94.25 229 LEU A CA 1
ATOM 1869 C C . LEU A 1 229 ? -10.008 -1.614 20.696 1.00 94.25 229 LEU A C 1
ATOM 1871 O O . LEU A 1 229 ? -10.379 -2.699 21.133 1.00 94.25 229 LEU A O 1
ATOM 1875 N N . VAL A 1 230 ? -10.674 -0.942 19.753 1.00 93.81 230 VAL A N 1
ATOM 1876 C CA . VAL A 1 230 ? -11.895 -1.453 19.118 1.00 93.81 230 VAL A CA 1
ATOM 1877 C C . VAL A 1 230 ? -11.631 -2.786 18.419 1.00 93.81 230 VAL A C 1
ATOM 1879 O O . VAL A 1 230 ? -12.402 -3.719 18.611 1.00 93.81 230 VAL A O 1
ATOM 1882 N N . TYR A 1 231 ? -10.528 -2.895 17.674 1.00 93.75 231 TYR A N 1
ATOM 1883 C CA . TYR A 1 231 ? -10.124 -4.139 17.017 1.00 93.75 231 TYR A CA 1
ATOM 1884 C C . TYR A 1 231 ? -9.840 -5.274 18.020 1.00 93.75 231 TYR A C 1
ATOM 1886 O O . TYR A 1 231 ? -10.270 -6.406 17.825 1.00 93.75 231 TYR A O 1
ATOM 1894 N N . LEU A 1 232 ? -9.144 -4.992 19.125 1.00 93.50 232 LEU A N 1
ATOM 1895 C CA . LEU A 1 232 ? -8.894 -6.005 20.158 1.00 93.50 232 LEU A CA 1
ATOM 1896 C C . LEU A 1 232 ? -10.190 -6.447 20.846 1.00 93.50 232 LEU A C 1
ATOM 1898 O O . LEU A 1 232 ? -10.357 -7.623 21.164 1.00 93.50 232 LEU A O 1
ATOM 1902 N N . GLN A 1 233 ? -11.112 -5.511 21.077 1.00 93.31 233 GLN A N 1
ATOM 1903 C CA . GLN A 1 233 ? -12.407 -5.807 21.674 1.00 93.31 233 GLN A CA 1
ATOM 1904 C C . GLN A 1 233 ? -13.264 -6.674 20.746 1.00 93.31 233 GLN A C 1
ATOM 1906 O O . GLN A 1 233 ? -13.810 -7.673 21.208 1.00 93.31 233 GLN A O 1
ATOM 1911 N N . SER A 1 234 ? -13.360 -6.333 19.458 1.00 91.12 234 SER A N 1
ATOM 1912 C CA . SER A 1 234 ? -14.099 -7.132 18.473 1.00 91.12 234 SER A CA 1
ATOM 1913 C C . SER A 1 234 ? -13.482 -8.521 18.295 1.00 91.12 234 SER A C 1
ATOM 1915 O O . SER A 1 234 ? -14.215 -9.505 18.209 1.00 91.12 234 SER A O 1
ATOM 1917 N N . GLU A 1 235 ? -12.151 -8.632 18.307 1.00 92.06 235 GLU A N 1
ATOM 1918 C CA . GLU A 1 235 ? -11.443 -9.911 18.253 1.00 92.06 235 GLU A CA 1
ATOM 1919 C C . GLU A 1 235 ? -11.746 -10.774 19.485 1.00 92.06 235 GLU A C 1
ATOM 1921 O O . GLU A 1 235 ? -12.100 -11.944 19.341 1.00 92.06 235 GLU A O 1
ATOM 1926 N N . ASN A 1 236 ? -11.703 -10.195 20.687 1.00 91.56 236 ASN A N 1
ATOM 1927 C CA . ASN A 1 236 ? -12.061 -10.906 21.913 1.00 91.56 236 ASN A CA 1
ATOM 1928 C C . ASN A 1 236 ? -13.530 -11.361 21.902 1.00 91.56 236 ASN A C 1
ATOM 1930 O O . ASN A 1 236 ? -13.816 -12.532 22.141 1.00 91.56 236 ASN A O 1
ATOM 1934 N N . SER A 1 237 ? -14.464 -10.465 21.562 1.00 90.75 237 SER A N 1
ATOM 1935 C CA . SER A 1 237 ? -15.889 -10.798 21.448 1.00 90.75 237 SER A CA 1
ATOM 1936 C C . SER A 1 237 ? -16.138 -11.918 20.437 1.00 90.75 237 SER A C 1
ATOM 1938 O O . SER A 1 237 ? -16.929 -12.820 20.704 1.00 90.75 237 SER A O 1
ATOM 1940 N N . TYR A 1 238 ? -15.441 -11.905 19.300 1.00 90.62 238 TYR A N 1
ATOM 1941 C CA . TYR A 1 238 ? -15.533 -12.972 18.310 1.00 90.62 238 TYR A CA 1
ATOM 1942 C C . TYR A 1 238 ? -15.062 -14.321 18.870 1.00 90.62 238 TYR A C 1
ATOM 1944 O O . TYR A 1 238 ? -15.766 -15.319 18.710 1.00 90.62 238 TYR A O 1
ATOM 1952 N N . TRP A 1 239 ? -13.907 -14.372 19.541 1.00 91.00 239 TRP A N 1
ATOM 1953 C CA . TRP A 1 239 ? -13.382 -15.627 20.086 1.00 91.00 239 TRP A CA 1
ATOM 1954 C C . TRP A 1 239 ? -14.224 -16.174 21.238 1.00 91.00 239 TRP A C 1
ATOM 1956 O O . TRP A 1 239 ? -14.483 -17.374 21.252 1.00 91.00 239 TRP A O 1
ATOM 1966 N N . VAL A 1 240 ? -14.715 -15.317 22.138 1.00 91.81 240 VAL A N 1
ATOM 1967 C CA . VAL A 1 240 ? -15.638 -15.715 23.216 1.00 91.81 240 VAL A CA 1
ATOM 1968 C C . VAL A 1 240 ? -16.934 -16.289 22.644 1.00 91.81 240 VAL A C 1
ATOM 1970 O O . VAL A 1 240 ? -17.418 -17.309 23.122 1.00 91.81 240 VAL A O 1
ATOM 1973 N N . ASN A 1 241 ? -17.477 -15.687 21.584 1.00 90.31 241 ASN A N 1
ATOM 1974 C CA . ASN A 1 241 ? -18.689 -16.194 20.940 1.00 90.31 241 ASN A CA 1
ATOM 1975 C C . ASN A 1 241 ? -18.447 -17.499 20.167 1.00 90.31 241 ASN A C 1
ATOM 1977 O O . ASN A 1 241 ? -19.343 -18.335 20.078 1.00 90.31 241 ASN A O 1
ATOM 1981 N N . LYS A 1 242 ? -17.257 -17.669 19.579 1.00 90.12 242 LYS A N 1
ATOM 1982 C CA . LYS A 1 242 ? -16.913 -18.846 18.771 1.00 90.12 242 LYS A CA 1
ATOM 1983 C C . LYS A 1 242 ? -16.503 -20.058 19.612 1.00 90.12 242 LYS A C 1
ATOM 1985 O O . LYS A 1 242 ? -16.804 -21.177 19.207 1.00 90.12 242 LYS A O 1
ATOM 1990 N N . TYR A 1 243 ? -15.831 -19.827 20.738 1.00 92.31 243 TYR A N 1
ATOM 1991 C CA . TYR A 1 243 ? -15.356 -20.848 21.677 1.00 92.31 243 TYR A CA 1
ATOM 1992 C C . TYR A 1 243 ? -15.688 -20.439 23.119 1.00 92.31 243 TYR A C 1
ATOM 1994 O O . TYR A 1 243 ? -14.787 -20.098 23.895 1.00 92.31 243 TYR A O 1
ATOM 2002 N N . PRO A 1 244 ? -16.978 -20.434 23.498 1.00 88.38 244 PRO A N 1
ATOM 2003 C CA . PRO A 1 244 ? -17.403 -20.013 24.832 1.00 88.38 244 PRO A CA 1
ATOM 2004 C C . PRO A 1 244 ? -16.784 -20.860 25.953 1.00 88.38 244 PRO A C 1
ATOM 2006 O O . PRO A 1 244 ? -16.604 -20.373 27.063 1.00 88.38 244 PRO A O 1
ATOM 2009 N N . GLU A 1 245 ? -16.405 -22.105 25.670 1.00 91.19 245 GLU A N 1
ATOM 2010 C CA . GLU A 1 245 ? -15.735 -23.014 26.602 1.00 91.19 245 GLU A CA 1
ATOM 2011 C C . GLU A 1 245 ? -14.304 -22.600 26.981 1.00 91.19 245 GLU A C 1
ATOM 2013 O O . GLU A 1 245 ? -13.769 -23.099 27.970 1.00 91.19 245 GLU A O 1
ATOM 2018 N N . LEU A 1 246 ? -13.680 -21.705 26.208 1.00 85.62 246 LEU A N 1
ATOM 2019 C CA . LEU A 1 246 ? -12.342 -21.165 26.470 1.00 85.62 246 LEU A CA 1
ATOM 2020 C C . LEU A 1 246 ? -12.383 -19.767 27.108 1.00 85.62 246 LEU A C 1
ATOM 2022 O O . LEU A 1 246 ? -11.324 -19.197 27.382 1.00 85.62 246 LEU A O 1
ATOM 2026 N N . ALA A 1 247 ? -13.574 -19.198 27.316 1.00 76.06 247 ALA A N 1
ATOM 2027 C CA . ALA A 1 247 ? -13.722 -17.887 27.931 1.00 76.06 247 ALA A CA 1
ATOM 2028 C C . ALA A 1 247 ? -13.426 -17.961 29.448 1.00 76.06 247 ALA A C 1
ATOM 2030 O O . ALA A 1 247 ? -13.903 -18.888 30.108 1.00 76.06 247 ALA A O 1
ATOM 2031 N N . PRO A 1 248 ? -12.620 -17.029 29.995 1.00 69.50 248 PRO A N 1
ATOM 2032 C CA . PRO A 1 248 ? -12.266 -16.995 31.416 1.00 69.50 248 PRO A CA 1
ATOM 2033 C C . PRO A 1 248 ? -13.430 -16.614 32.340 1.00 69.50 248 PRO A C 1
ATOM 2035 O O . PRO A 1 248 ? -14.353 -15.895 31.890 1.00 69.50 248 PRO A O 1
#

Sequence (248 aa):
MLQHFPSNHKITTHQKEQVSIMRGLGHEQSDTSASAMLHNTLNLENSTIKLPCDTFRSRFTFRIVTAFQYKWFALSWLCSLVLFLLFQIVSNETANVLILILYIYVQIFAIIFCFFVNTMSFLKFRMSLEDKMKFYSEIVNNTPYSNDHSWDVICYNMITYFKESGFPNSLYDGADCNSLFQVLLKDKKDVKSDTQNDTVEEESSSLTKDTTDKAKLVYLETAREKAHLVYLQSENSYWVNKYPELAP

InterPro domains:
  IPR001142 Yeast membrane protein DUP/COS [PF00674] (99-190)

pLDDT: mean 76.13, std 19.04, range [35.81, 95.31]

Secondary structure (DSSP, 8-state):
-----------SSHHHHHHHHHHHHHHHHHHHHHHHHHHHHHHHHHTT---HHHH-S-HHHHHHHHHHT-HHHHHHHHHHHHHHHHHHHH--HHHHHHHHHHHHHHHHHHHHHHHHHTSHHHHHHH--HHHHHHHHHHHHHH---SSHHHHHHHHHHHHHHHHHTT------SHHHHHHHHHHHHHHHHHHHHH---------TTSHHHHHHHHHHHHHHHHHHHHHHHHHHHHHHHHHHHH-GGG--

Radius of gyration: 28.45 Å; chains: 1; bounding box: 57×56×122 Å